Protein AF-0000000066426784 (afdb_homodimer)

Foldseek 3Di:
DDPPPPVVVVVLPDDDVNPALLLVCLPCPPCCLVQQWQDDDDFWTKGADPQAPDQLKIKIFGNDQDQDPVPDDPVNNVVSVVVLVVSQVLCCPQVNFPGWDKDWDGDPPPPPPDRHGTIMIIHGHHPPDPPVPPVVPRDHPDPPCNSVSSVSSSVSVVVVD/DDPPPPVVVVVQPPDDVNPALLLVQLVCPPCCLVQQWQDDDDFWTKGADPQAPDQLKIKIFGNDQDQDPVPDDPVNNVVSVVVLVVSQVLCCPQVNFPGWDKDWDGDPPPPPPDRHRTIMIIHGHHPPPPPVPPVVPRDHPPDPCNSVSSVSSSVSVVVVD

Solvent-accessible surface area (backbone atoms only — not comparable to full-atom values): 18202 Å² total; per-residue (Å²): 134,82,72,74,74,67,63,71,62,52,72,76,65,53,87,61,92,74,68,53,68,65,53,51,58,59,66,44,75,89,41,35,77,85,62,35,43,39,46,78,61,95,50,32,33,28,29,44,45,91,69,24,47,26,75,71,17,27,31,46,31,56,58,65,86,43,42,51,71,67,73,50,51,70,67,45,50,52,50,49,50,50,51,53,41,51,46,51,45,46,43,36,69,75,70,61,29,39,20,37,37,35,31,34,81,40,54,62,63,64,72,76,78,55,78,51,64,44,48,37,39,40,36,46,33,49,90,86,50,74,77,59,56,26,39,82,42,74,53,67,49,75,62,98,54,49,65,62,44,47,53,52,47,28,51,50,50,59,69,71,100,134,81,75,77,72,67,62,73,62,52,72,75,64,53,88,60,91,73,68,53,68,64,53,50,58,60,66,44,76,87,40,36,78,85,61,35,44,40,47,75,60,94,52,30,34,30,30,44,45,90,68,24,50,27,75,71,16,25,30,45,31,55,58,68,87,43,43,51,70,67,72,50,52,69,68,44,53,51,51,49,51,51,49,50,4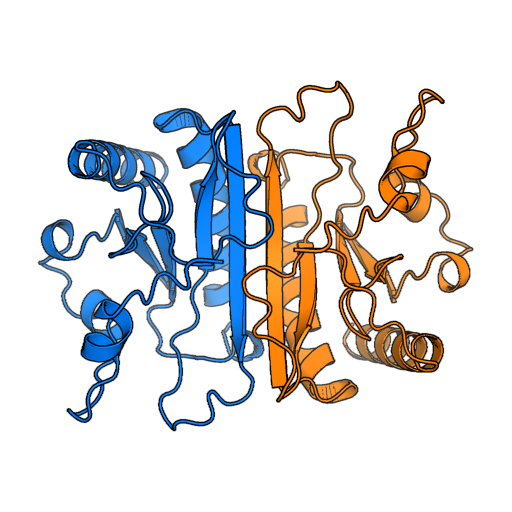0,51,44,51,45,46,42,35,70,73,70,61,30,39,22,35,38,36,32,35,83,38,54,61,63,64,71,77,76,56,77,52,62,44,48,36,41,40,36,47,34,49,90,86,52,72,78,52,54,35,37,79,41,73,57,65,51,76,61,98,54,48,64,60,44,47,52,52,47,29,52,49,49,58,67,72,101

Structure (mmCIF, N/CA/C/O backbone):
data_AF-0000000066426784-model_v1
#
loop_
_entity.id
_entity.type
_entity.pdbx_description
1 polymer 'Histidine triad (HIT) family protein'
#
loop_
_atom_site.group_PDB
_atom_site.id
_atom_site.type_symbol
_atom_site.label_atom_id
_atom_site.label_alt_id
_atom_site.label_comp_id
_atom_site.label_asym_id
_atom_site.label_entity_id
_atom_site.label_seq_id
_atom_site.pdbx_PDB_ins_code
_atom_site.Cartn_x
_atom_site.Cartn_y
_atom_site.Cartn_z
_atom_site.occupancy
_atom_site.B_iso_or_equiv
_atom_site.auth_seq_id
_atom_site.auth_comp_id
_atom_site.auth_asym_id
_atom_site.auth_atom_id
_atom_site.pdbx_PDB_model_num
ATOM 1 N N . MET A 1 1 ? 12.602 -8.555 27.359 1 19.19 1 MET A N 1
ATOM 2 C CA . MET A 1 1 ? 11.758 -8.227 26.219 1 19.19 1 MET A CA 1
ATOM 3 C C . MET A 1 1 ? 10.859 -7.035 26.516 1 19.19 1 MET A C 1
ATOM 5 O O . MET A 1 1 ? 9.898 -7.156 27.281 1 19.19 1 MET A O 1
ATOM 9 N N . GLN A 1 2 ? 11.266 -5.816 26.578 1 21.11 2 GLN A N 1
ATOM 10 C CA . GLN A 1 2 ? 10.617 -4.664 27.188 1 21.11 2 GLN A CA 1
ATOM 11 C C . GLN A 1 2 ? 9.445 -4.184 26.344 1 21.11 2 GLN A C 1
ATOM 13 O O . GLN A 1 2 ? 9.594 -3.939 25.141 1 21.11 2 GLN A O 1
ATOM 18 N N . TYR A 1 3 ? 8.297 -4.68 26.609 1 25.03 3 TYR A N 1
ATOM 19 C CA . TYR A 1 3 ? 6.996 -4.234 26.109 1 25.03 3 TYR A CA 1
ATOM 20 C C . TYR A 1 3 ? 6.863 -2.719 26.203 1 25.03 3 TYR A C 1
ATOM 22 O O . TYR A 1 3 ? 6.961 -2.154 27.297 1 25.03 3 TYR A O 1
ATOM 30 N N . LEU A 1 4 ? 7.609 -2.047 25.453 1 29.16 4 LEU A N 1
ATOM 31 C CA . LEU A 1 4 ? 7.352 -0.622 25.625 1 29.16 4 LEU A CA 1
ATOM 32 C C . LEU A 1 4 ? 5.871 -0.309 25.422 1 29.16 4 LEU A C 1
ATOM 34 O O . LEU A 1 4 ? 5.305 -0.649 24.375 1 29.16 4 LEU A O 1
ATOM 38 N N . TYR A 1 5 ? 5.152 -0.371 26.438 1 28.38 5 TYR A N 1
ATOM 39 C CA . TYR A 1 5 ? 3.801 0.114 26.688 1 28.38 5 TYR A CA 1
ATOM 40 C C . TYR A 1 5 ? 3.641 1.558 26.234 1 28.38 5 TYR A C 1
ATOM 42 O O . TYR A 1 5 ? 4.32 2.455 26.734 1 28.38 5 TYR A O 1
ATOM 50 N N . ALA A 1 6 ? 3.57 1.705 24.969 1 33.38 6 ALA A N 1
ATOM 51 C CA . ALA A 1 6 ? 3.234 3.074 24.578 1 33.38 6 ALA A CA 1
ATOM 52 C C . ALA A 1 6 ? 1.862 3.473 25.109 1 33.38 6 ALA A C 1
ATOM 54 O O . ALA A 1 6 ? 0.834 3.074 24.562 1 33.38 6 ALA A O 1
ATOM 55 N N . PRO A 1 7 ? 1.768 3.824 26.281 1 32.06 7 PRO A N 1
ATOM 56 C CA . PRO A 1 7 ? 0.546 4.258 26.969 1 32.06 7 PRO A CA 1
ATOM 57 C C . PRO A 1 7 ? -0.261 5.266 26.141 1 32.06 7 PRO A C 1
ATOM 59 O O . PRO A 1 7 ? -1.459 5.438 26.391 1 32.06 7 PRO A O 1
ATOM 62 N N . TRP A 1 8 ? 0.498 6.008 25.328 1 34.22 8 TRP A N 1
ATOM 63 C CA . TRP A 1 8 ? -0.238 7.125 24.734 1 34.22 8 TRP A CA 1
ATOM 64 C C . TRP A 1 8 ? -1.31 6.629 23.781 1 34.22 8 TRP A C 1
ATOM 66 O O . TRP A 1 8 ? -2.158 7.406 23.328 1 34.22 8 TRP A O 1
ATOM 76 N N . ARG A 1 9 ? -1.422 5.41 23.422 1 38.03 9 ARG A N 1
ATOM 77 C CA . ARG A 1 9 ? -2.48 4.836 22.609 1 38.03 9 ARG A CA 1
ATOM 78 C C . ARG A 1 9 ? -3.824 4.895 23.328 1 38.03 9 ARG A C 1
ATOM 80 O O . ARG A 1 9 ? -4.879 4.84 22.688 1 38.03 9 ARG A O 1
ATOM 87 N N . SER A 1 10 ? -3.699 4.832 24.688 1 37.59 10 SER A N 1
ATOM 88 C CA . SER A 1 10 ? -4.93 4.812 25.469 1 37.59 10 SER A CA 1
ATOM 89 C C . SER A 1 10 ? -5.695 6.125 25.328 1 37.59 10 SER A C 1
ATOM 91 O O . SER A 1 10 ? -6.922 6.148 25.438 1 37.59 10 SER A O 1
ATOM 93 N N . GLU A 1 11 ? -5.016 7.25 25.375 1 36.88 11 GLU A N 1
ATOM 94 C CA . GLU A 1 11 ? -5.766 8.5 25.344 1 36.88 11 GLU A CA 1
ATOM 95 C C . GLU A 1 11 ? -6.531 8.656 24.031 1 36.88 11 GLU A C 1
ATOM 97 O O . GLU A 1 11 ? -7.555 9.344 23.984 1 36.88 11 GLU A O 1
ATOM 102 N N . TYR A 1 12 ? -6.043 8.133 22.969 1 37.91 12 TYR A N 1
ATOM 103 C CA . TYR A 1 12 ? -6.777 8.219 21.703 1 37.91 12 TYR A CA 1
ATOM 104 C C . TYR A 1 12 ? -8.039 7.367 21.75 1 37.91 12 TYR A C 1
ATOM 106 O O . TYR A 1 12 ? -9.008 7.652 21.047 1 37.91 12 TYR A O 1
ATOM 114 N N . PHE A 1 13 ? -8.055 6.273 22.5 1 40.34 13 PHE A N 1
ATOM 115 C CA . PHE A 1 13 ? -9.227 5.414 22.5 1 40.34 13 PHE A CA 1
ATOM 116 C C . PHE A 1 13 ? -10.164 5.785 23.656 1 40.34 13 PHE A C 1
ATOM 118 O O . PHE A 1 13 ? -10.969 4.965 24.094 1 40.34 13 PHE A O 1
ATOM 125 N N . GLU A 1 14 ? -10.031 6.641 24.594 1 35.97 14 GLU A N 1
ATOM 126 C CA . GLU A 1 14 ? -11.047 6.871 25.609 1 35.97 14 GLU A CA 1
ATOM 127 C C . GLU A 1 14 ? -12.422 7.121 24.984 1 35.97 14 GLU A C 1
ATOM 129 O O . GLU A 1 14 ? -12.508 7.574 23.844 1 35.97 14 GLU A O 1
ATOM 134 N N . LYS A 1 15 ? -13.695 6.914 25.703 1 37.84 15 LYS A N 1
ATOM 135 C CA . LYS A 1 15 ? -15.141 6.871 25.547 1 37.84 15 LYS A CA 1
ATOM 136 C C . LYS A 1 15 ? -15.641 8.055 24.719 1 37.84 15 LYS A C 1
ATOM 138 O O . LYS A 1 15 ? -16.844 8.328 24.688 1 37.84 15 LYS A O 1
ATOM 143 N N . VAL A 1 16 ? -15.188 9.297 24.766 1 43 16 VAL A N 1
ATOM 144 C CA . VAL A 1 16 ? -15.969 10.414 24.25 1 43 16 VAL A CA 1
ATOM 145 C C . VAL A 1 16 ? -16.422 10.109 22.828 1 43 16 VAL A C 1
ATOM 147 O O . VAL A 1 16 ? -15.766 9.359 22.094 1 43 16 VAL A O 1
ATOM 150 N N . LYS A 1 17 ? -17.562 10.641 22.219 1 48.44 17 LYS A N 1
ATOM 151 C CA . LYS A 1 17 ? -18.078 10.703 20.844 1 48.44 17 LYS A CA 1
ATOM 152 C C . LYS A 1 17 ? -16.938 10.625 19.828 1 48.44 17 LYS A C 1
ATOM 154 O O . LYS A 1 17 ? -16.156 11.562 19.688 1 48.44 17 LYS A O 1
ATOM 159 N N . SER A 1 18 ? -16.109 9.555 19.688 1 57.91 18 SER A N 1
ATOM 160 C CA . SER A 1 18 ? -14.836 9.117 19.125 1 57.91 18 SER A CA 1
ATOM 161 C C . SER A 1 18 ? -14.602 9.727 17.75 1 57.91 18 SER A C 1
ATOM 163 O O . SER A 1 18 ? -15.188 9.289 16.766 1 57.91 18 SER A O 1
ATOM 165 N N . ILE A 1 19 ? -14.688 11.016 17.688 1 79.25 19 ILE A N 1
ATOM 166 C CA . ILE A 1 19 ? -14.469 11.797 16.469 1 79.25 19 ILE A CA 1
ATOM 167 C C . ILE A 1 19 ? -13.273 11.242 15.711 1 79.25 19 ILE A C 1
ATOM 169 O O . ILE A 1 19 ? -12.227 10.969 16.297 1 79.25 19 ILE A O 1
ATOM 173 N N . CYS A 1 20 ? -13.469 10.914 14.562 1 90.19 20 CYS A N 1
ATOM 174 C CA . CYS A 1 20 ? -12.398 10.461 13.672 1 90.19 20 CYS A CA 1
ATOM 175 C C . CYS A 1 20 ? -11.367 11.562 13.453 1 90.19 20 CYS A C 1
ATOM 177 O O . CYS A 1 20 ? -11.695 12.633 12.93 1 90.19 20 CYS A O 1
ATOM 179 N N . PRO A 1 21 ? -10.195 11.359 13.938 1 89.69 21 PRO A N 1
ATOM 180 C CA . PRO A 1 21 ? -9.18 12.406 13.789 1 89.69 21 PRO A CA 1
ATOM 181 C C . PRO A 1 21 ? -8.961 12.82 12.336 1 89.69 21 PRO A C 1
ATOM 183 O O . PRO A 1 21 ? -8.648 13.977 12.062 1 89.69 21 PRO A O 1
ATOM 186 N N . PHE A 1 22 ? -9.156 11.945 11.477 1 93.69 22 PHE A N 1
ATOM 187 C CA . PHE A 1 22 ? -8.93 12.266 10.07 1 93.69 22 PHE A CA 1
ATOM 188 C C . PHE A 1 22 ? -10.078 13.078 9.5 1 93.69 22 PHE A C 1
ATOM 190 O O . PHE A 1 22 ? -9.875 13.961 8.664 1 93.69 22 PHE A O 1
ATOM 197 N N . CYS A 1 23 ? -11.281 12.727 9.938 1 94.75 23 CYS A N 1
ATOM 198 C CA . CYS A 1 23 ? -12.406 13.578 9.555 1 94.75 23 CYS A CA 1
ATOM 199 C C . CYS A 1 23 ? -12.219 14.992 10.102 1 94.75 23 CYS A C 1
ATOM 201 O O . CYS A 1 23 ? -12.578 15.969 9.438 1 94.75 23 CYS A O 1
ATOM 203 N N . ASP A 1 24 ? -11.711 15.039 11.281 1 91.69 24 ASP A N 1
ATOM 204 C CA . ASP A 1 24 ? -11.43 16.344 11.867 1 91.69 24 ASP A CA 1
ATOM 205 C C . ASP A 1 24 ? -10.445 17.141 11.008 1 91.69 24 ASP A C 1
ATOM 207 O O . ASP A 1 24 ? -10.648 18.328 10.75 1 91.69 24 ASP A O 1
ATOM 211 N N . CYS A 1 25 ? -9.383 16.531 10.602 1 92.81 25 CYS A N 1
ATOM 212 C CA . CYS A 1 25 ? -8.398 17.156 9.727 1 92.81 25 CYS A CA 1
ATOM 213 C C . CYS A 1 25 ? -9.039 17.609 8.422 1 92.81 25 CYS A C 1
ATOM 215 O O . CYS A 1 25 ? -8.734 18.688 7.914 1 92.81 25 CYS A O 1
ATOM 217 N N . ALA A 1 26 ? -9.93 16.766 7.906 1 94.06 26 ALA A N 1
ATOM 218 C CA . ALA A 1 26 ? -10.602 17.047 6.641 1 94.06 26 ALA A CA 1
ATOM 219 C C . ALA A 1 26 ? -11.453 18.312 6.746 1 94.06 26 ALA A C 1
ATOM 221 O O . ALA A 1 26 ? -11.539 19.094 5.789 1 94.06 26 ALA A O 1
ATOM 222 N N . ASN A 1 27 ? -11.969 18.516 7.855 1 93.81 27 ASN A N 1
ATOM 223 C CA . ASN A 1 27 ? -12.953 19.594 8.031 1 93.81 27 ASN A CA 1
ATOM 224 C C . ASN A 1 27 ? -12.281 20.906 8.414 1 93.81 27 ASN A C 1
ATOM 226 O O . ASN A 1 27 ? -12.805 21.984 8.117 1 93.81 27 ASN A O 1
ATOM 230 N N . LYS A 1 28 ? -11.195 20.844 9.086 1 91.62 28 LYS A N 1
ATOM 231 C CA . LYS A 1 28 ? -10.516 22.047 9.562 1 91.62 28 LYS A CA 1
ATOM 232 C C . LYS A 1 28 ? -9.547 22.594 8.516 1 91.62 28 LYS A C 1
ATOM 234 O O . LYS A 1 28 ? -8.336 22.594 8.734 1 91.62 28 LYS A O 1
ATOM 239 N N . ILE A 1 29 ? -10.016 23.203 7.5 1 88.38 29 ILE A N 1
ATOM 240 C CA . ILE A 1 29 ? -9.273 23.578 6.301 1 88.38 29 ILE A CA 1
ATOM 241 C C . ILE A 1 29 ? -8.367 24.766 6.598 1 88.38 29 ILE A C 1
ATOM 243 O O . ILE A 1 29 ? -7.406 25.016 5.867 1 88.38 29 ILE A O 1
ATOM 247 N N . LYS A 1 30 ? -8.453 25.469 7.684 1 88.81 30 LYS A N 1
ATOM 248 C CA . LYS A 1 30 ? -7.66 26.656 7.98 1 88.81 30 LYS A CA 1
ATOM 249 C C . LYS A 1 30 ? -6.578 26.359 9.016 1 88.81 30 LYS A C 1
ATOM 251 O O . LYS A 1 30 ? -5.859 27.25 9.453 1 88.81 30 LYS A O 1
ATOM 256 N N . SER A 1 31 ? -6.363 25.109 9.305 1 92.62 31 SER A N 1
ATOM 257 C CA . SER A 1 31 ? -5.434 24.734 10.367 1 92.62 31 SER A CA 1
ATOM 258 C C . SER A 1 31 ? -4.445 23.672 9.898 1 92.62 31 SER A C 1
ATOM 260 O O . SER A 1 31 ? -4.09 22.766 10.664 1 92.62 31 SER A O 1
ATOM 262 N N . ASP A 1 32 ? -3.992 23.844 8.672 1 95.25 32 ASP A N 1
ATOM 263 C CA . ASP A 1 32 ? -3.156 22.812 8.055 1 95.25 32 ASP A CA 1
ATOM 264 C C . ASP A 1 32 ? -1.838 22.656 8.812 1 95.25 32 ASP A C 1
ATOM 266 O O . ASP A 1 32 ? -1.423 21.531 9.117 1 95.25 32 ASP A O 1
ATOM 270 N N . GLU A 1 33 ? -1.212 23.75 9.102 1 94.62 33 GLU A N 1
ATOM 271 C CA . GLU A 1 33 ? 0.081 23.672 9.781 1 94.62 33 GLU A CA 1
ATOM 272 C C . GLU A 1 33 ? -0.052 23.047 11.164 1 94.62 33 GLU A C 1
ATOM 274 O O . GLU A 1 33 ? 0.74 22.172 11.539 1 94.62 33 GLU A O 1
ATOM 279 N N . GLU A 1 34 ? -1.071 23.391 11.883 1 94.06 34 GLU A N 1
ATOM 280 C CA . GLU A 1 34 ? -1.307 22.875 13.227 1 94.06 34 GLU A CA 1
ATOM 281 C C . GLU A 1 34 ? -1.636 21.391 13.188 1 94.06 34 GLU A C 1
ATOM 283 O O . GLU A 1 34 ? -1.229 20.625 14.078 1 94.06 34 GLU A O 1
ATOM 288 N N . LEU A 1 35 ? -2.277 21.016 12.148 1 95.06 35 LEU A N 1
ATOM 289 C CA . LEU A 1 35 ? -2.75 19.641 12.047 1 95.06 35 LEU A CA 1
ATOM 290 C C . LEU A 1 35 ? -1.729 18.766 11.32 1 95.06 35 LEU A C 1
ATOM 292 O O . LEU A 1 35 ? -1.886 17.547 11.258 1 95.06 35 LEU A O 1
ATOM 296 N N . GLY A 1 36 ? -0.709 19.359 10.719 1 96.25 36 GLY A N 1
ATOM 297 C CA . GLY A 1 36 ? 0.318 18.609 10.008 1 96.25 36 GLY A CA 1
ATOM 298 C C . GLY A 1 36 ? -0.097 18.203 8.609 1 96.25 36 GLY A C 1
ATOM 299 O O . GLY A 1 36 ? 0.419 17.234 8.055 1 96.25 36 GLY A O 1
ATOM 300 N N . VAL A 1 37 ? -1.084 18.938 8.07 1 97.88 37 VAL A N 1
ATOM 301 C CA . VAL A 1 37 ? -1.536 18.641 6.719 1 97.88 37 VAL A CA 1
ATOM 302 C C . VAL A 1 37 ? -0.498 19.141 5.711 1 97.88 37 VAL A C 1
ATOM 304 O O . VAL A 1 37 ? -0.077 20.297 5.754 1 97.88 37 VAL A O 1
ATOM 307 N N . ILE A 1 38 ? -0.134 18.266 4.785 1 98.06 38 ILE A N 1
ATOM 308 C CA . ILE A 1 38 ? 0.976 18.625 3.906 1 98.06 38 ILE A CA 1
ATOM 309 C C . ILE A 1 38 ? 0.452 18.906 2.502 1 98.06 38 ILE A C 1
ATOM 311 O O . ILE A 1 38 ? 1.099 19.609 1.725 1 98.06 38 ILE A O 1
ATOM 315 N N . PHE A 1 39 ? -0.653 18.359 2.133 1 98.31 39 PHE A N 1
ATOM 316 C CA . PHE A 1 39 ? -1.301 18.719 0.878 1 98.31 39 PHE A CA 1
ATOM 317 C C . PHE A 1 39 ? -2.793 18.406 0.929 1 98.31 39 PHE A C 1
ATOM 319 O O . PHE A 1 39 ? -3.234 17.594 1.74 1 98.31 39 PHE A O 1
ATOM 326 N N . ARG A 1 40 ? -3.533 19.031 0.134 1 98 40 ARG A N 1
ATOM 327 C CA . ARG A 1 40 ? -4.941 18.766 -0.125 1 98 40 ARG A CA 1
ATOM 328 C C . ARG A 1 40 ? -5.207 18.625 -1.621 1 98 40 ARG A C 1
ATOM 330 O O . ARG A 1 40 ? -4.91 19.531 -2.396 1 98 40 ARG A O 1
ATOM 337 N N . ALA A 1 41 ? -5.695 17.5 -1.977 1 98 41 ALA A N 1
ATOM 338 C CA . ALA A 1 41 ? -6.086 17.234 -3.357 1 98 41 ALA A CA 1
ATOM 339 C C . ALA A 1 41 ? -7.605 17.25 -3.506 1 98 41 ALA A C 1
ATOM 341 O O . ALA A 1 41 ? -8.32 17.781 -2.654 1 98 41 ALA A O 1
ATOM 342 N N . LYS A 1 42 ? -8.086 16.734 -4.617 1 98.19 42 LYS A N 1
ATOM 343 C CA . LYS A 1 42 ? -9.516 16.781 -4.891 1 98.19 42 LYS A CA 1
ATOM 344 C C . LYS A 1 42 ? -10.266 15.781 -4.008 1 98.19 42 LYS A C 1
ATOM 346 O O . LYS A 1 42 ? -11.328 16.109 -3.459 1 98.19 42 LYS A O 1
ATOM 351 N N . HIS A 1 43 ? -9.719 14.547 -3.824 1 98.56 43 HIS A N 1
ATOM 352 C CA . HIS A 1 43 ? -10.469 13.5 -3.148 1 98.56 43 HIS A CA 1
ATOM 353 C C . HIS A 1 43 ? -9.734 13 -1.909 1 98.56 43 HIS A C 1
ATOM 355 O O . HIS A 1 43 ? -10.273 12.195 -1.144 1 98.56 43 HIS A O 1
ATOM 361 N N . CYS A 1 44 ? -8.5 13.445 -1.707 1 98.56 44 CYS A N 1
ATOM 362 C CA . CYS A 1 44 ? -7.723 12.984 -0.564 1 98.56 44 CYS A CA 1
ATOM 363 C C . CYS A 1 44 ? -6.742 14.062 -0.107 1 98.56 44 CYS A C 1
ATOM 365 O O . CYS A 1 44 ? -6.645 15.125 -0.726 1 98.56 44 CYS A O 1
ATOM 367 N N . PHE A 1 45 ? -6.145 13.812 1.038 1 98.56 45 PHE A N 1
ATOM 368 C CA . PHE A 1 45 ? -5.148 14.734 1.57 1 98.56 45 PHE A CA 1
ATOM 369 C C . PHE A 1 45 ? -4.043 13.977 2.295 1 98.56 45 PHE A C 1
ATOM 371 O O . PHE A 1 45 ? -4.16 12.773 2.531 1 98.56 45 PHE A O 1
ATOM 378 N N . GLY A 1 46 ? -2.947 14.664 2.455 1 98.56 46 GLY A N 1
ATOM 379 C CA . GLY A 1 46 ? -1.819 14.102 3.184 1 98.56 46 GLY A CA 1
ATOM 380 C C . GLY A 1 46 ? -1.575 14.781 4.52 1 98.56 46 GLY A C 1
ATOM 381 O O . GLY A 1 46 ? -1.679 16 4.629 1 98.56 46 GLY A O 1
ATOM 382 N N . VAL A 1 47 ? -1.291 14 5.531 1 97.88 47 VAL A N 1
ATOM 383 C CA . VAL A 1 47 ? -1.054 14.539 6.867 1 97.88 47 VAL A CA 1
ATOM 384 C C . VAL A 1 47 ? 0.11 13.805 7.523 1 97.88 47 VAL A C 1
ATOM 386 O O . VAL A 1 47 ? 0.22 12.578 7.414 1 97.88 47 VAL A O 1
ATOM 389 N N . MET A 1 48 ? 0.952 14.586 8.117 1 96.44 48 MET A N 1
ATOM 390 C CA . MET A 1 48 ? 2.012 13.945 8.898 1 96.44 48 MET A CA 1
ATOM 391 C C . MET A 1 48 ? 1.428 13.109 10.031 1 96.44 48 MET A C 1
ATOM 393 O O . MET A 1 48 ? 0.456 13.516 10.672 1 96.44 48 MET A O 1
ATOM 397 N N . ASN A 1 49 ? 2.02 12.016 10.242 1 93.25 49 ASN A N 1
ATOM 398 C CA . ASN A 1 49 ? 1.606 11.234 11.398 1 93.25 49 ASN A CA 1
ATOM 399 C C . ASN A 1 49 ? 1.942 11.945 12.711 1 93.25 49 ASN A C 1
ATOM 401 O O . ASN A 1 49 ? 3.029 12.508 12.852 1 93.25 49 ASN A O 1
ATOM 405 N N . ARG A 1 50 ? 1.039 11.938 13.539 1 88.56 50 ARG A N 1
ATOM 406 C CA . ARG A 1 50 ? 1.24 12.602 14.82 1 88.56 50 ARG A CA 1
ATOM 407 C C . ARG A 1 50 ? 2.326 11.906 15.633 1 88.56 50 ARG A C 1
ATOM 409 O O . ARG A 1 50 ? 3.031 12.547 16.422 1 88.56 50 ARG A O 1
ATOM 416 N N . TYR A 1 51 ? 2.453 10.664 15.531 1 87.44 51 TYR A N 1
ATOM 417 C CA . TYR A 1 51 ? 3.461 9.836 16.188 1 87.44 51 TYR A CA 1
ATOM 418 C C . TYR A 1 51 ? 4.289 9.078 15.164 1 87.44 51 TYR A C 1
ATOM 420 O O . TYR A 1 51 ? 4.219 7.848 15.086 1 87.44 51 TYR A O 1
ATOM 428 N N . PRO A 1 52 ? 5.102 9.836 14.562 1 89.38 52 PRO A N 1
ATOM 429 C CA . PRO A 1 52 ? 5.789 9.266 13.398 1 89.38 52 PRO A CA 1
ATOM 430 C C . PRO A 1 52 ? 6.812 8.203 13.789 1 89.38 52 PRO A C 1
ATOM 432 O O . PRO A 1 52 ? 7.469 8.32 14.828 1 89.38 52 PRO A O 1
ATOM 435 N N . TYR A 1 53 ? 6.859 7.16 12.977 1 84.19 53 TYR A N 1
ATOM 436 C CA . TYR A 1 53 ? 7.922 6.168 13.117 1 84.19 53 TYR A CA 1
ATOM 437 C C . TYR A 1 53 ? 9.273 6.762 12.734 1 84.19 53 TYR A C 1
ATOM 439 O O . TYR A 1 53 ? 10.289 6.441 13.352 1 84.19 53 TYR A O 1
ATOM 447 N N . SER A 1 54 ? 9.344 7.562 11.742 1 86.62 54 SER A N 1
ATOM 448 C CA . SER A 1 54 ? 10.508 8.297 11.258 1 86.62 54 SER A CA 1
ATOM 449 C C . SER A 1 54 ? 10.125 9.703 10.805 1 86.62 54 SER A C 1
ATOM 451 O O . SER A 1 54 ? 8.953 9.992 10.586 1 86.62 54 SER A O 1
ATOM 453 N N . ALA A 1 55 ? 11.25 10.5 10.711 1 89 55 ALA A N 1
ATOM 454 C CA . ALA A 1 55 ? 11 11.867 10.242 1 89 55 ALA A CA 1
ATOM 455 C C . ALA A 1 55 ? 10.484 11.867 8.805 1 89 55 ALA A C 1
ATOM 457 O O . ALA A 1 55 ? 11.094 11.273 7.918 1 89 55 ALA A O 1
ATOM 458 N N . GLY A 1 56 ? 9.312 12.375 8.609 1 94.5 56 GLY A N 1
ATOM 459 C CA . GLY A 1 56 ? 8.727 12.43 7.281 1 94.5 56 GLY A CA 1
ATOM 460 C C . GLY A 1 56 ? 7.586 11.438 7.098 1 94.5 56 GLY A C 1
ATOM 461 O O . GLY A 1 56 ? 6.941 11.422 6.043 1 94.5 56 GLY A O 1
ATOM 462 N N . HIS A 1 57 ? 7.414 10.516 8.188 1 94.75 57 HIS A N 1
ATOM 463 C CA . HIS A 1 57 ? 6.281 9.594 8.164 1 94.75 57 HIS A CA 1
ATOM 464 C C . HIS A 1 57 ? 4.965 10.352 8.023 1 94.75 57 HIS A C 1
ATOM 466 O O . HIS A 1 57 ? 4.609 11.156 8.891 1 94.75 57 HIS A O 1
ATOM 472 N N . PHE A 1 58 ? 4.238 10.102 6.906 1 96.88 58 PHE A N 1
ATOM 473 C CA . PHE A 1 58 ? 2.947 10.75 6.73 1 96.88 58 PHE A CA 1
ATOM 474 C C . PHE A 1 58 ? 1.924 9.781 6.156 1 96.88 58 PHE A C 1
ATOM 476 O O . PHE A 1 58 ? 2.252 8.633 5.855 1 96.88 58 PHE A O 1
ATOM 483 N N . MET A 1 59 ? 0.688 10.258 6.113 1 97.56 59 MET A N 1
ATOM 484 C CA . MET A 1 59 ? -0.42 9.414 5.672 1 97.56 59 MET A CA 1
ATOM 485 C C . MET A 1 59 ? -1.186 10.07 4.531 1 97.56 59 MET A C 1
ATOM 487 O O . MET A 1 59 ? -1.216 11.297 4.426 1 97.56 59 MET A O 1
ATOM 491 N N . VAL A 1 60 ? -1.65 9.289 3.59 1 98.56 60 VAL A N 1
ATOM 492 C CA . VAL A 1 60 ? -2.59 9.711 2.557 1 98.56 60 VAL A CA 1
ATOM 493 C C . VAL A 1 60 ? -3.988 9.195 2.887 1 98.56 60 VAL A C 1
ATOM 495 O O . VAL A 1 60 ? -4.18 7.992 3.084 1 98.56 60 VAL A O 1
ATOM 498 N N . ILE A 1 61 ? -4.961 10.086 2.91 1 98 61 ILE A N 1
ATOM 499 C CA . ILE A 1 61 ? -6.27 9.797 3.488 1 98 61 ILE A CA 1
ATOM 500 C C . ILE A 1 61 ? -7.363 10.367 2.588 1 98 61 ILE A C 1
ATOM 502 O O . ILE A 1 61 ? -7.293 11.523 2.17 1 98 61 ILE A O 1
ATOM 506 N N . PRO A 1 62 ? -8.406 9.516 2.244 1 98.62 62 PRO A N 1
ATOM 507 C CA . PRO A 1 62 ? -9.547 10.117 1.548 1 98.62 62 PRO A CA 1
ATOM 508 C C . PRO A 1 62 ? -10.367 11.039 2.447 1 98.62 62 PRO A C 1
ATOM 510 O O . PRO A 1 62 ? -10.375 10.867 3.668 1 98.62 62 PRO A O 1
ATOM 513 N N . TYR A 1 63 ? -11.039 12 1.827 1 98.12 63 TYR A N 1
ATOM 514 C CA . TYR A 1 63 ? -11.883 12.898 2.611 1 98.12 63 TYR A CA 1
ATOM 515 C C . TYR A 1 63 ? -13.07 12.148 3.203 1 98.12 63 TYR A C 1
ATOM 517 O O . TYR A 1 63 ? -13.5 12.445 4.32 1 98.12 63 TYR A O 1
ATOM 525 N N . ILE A 1 64 ? -13.609 11.234 2.461 1 97 64 ILE A N 1
ATOM 526 C CA . ILE A 1 64 ? -14.773 10.477 2.922 1 97 64 ILE A CA 1
ATOM 527 C C . ILE A 1 64 ? -14.352 9.508 4.02 1 97 64 ILE A C 1
ATOM 529 O O . ILE A 1 64 ? -13.328 8.828 3.9 1 97 64 ILE A O 1
ATOM 533 N N . HIS A 1 65 ? -15.078 9.492 5.117 1 95.19 65 HIS A N 1
ATOM 534 C CA . HIS A 1 65 ? -14.859 8.516 6.176 1 95.19 65 HIS A CA 1
ATOM 535 C C . HIS A 1 65 ? -15.312 7.121 5.742 1 95.19 65 HIS A C 1
ATOM 537 O O . HIS A 1 65 ? -16.5 6.809 5.797 1 95.19 65 HIS A O 1
ATOM 543 N N . GLU A 1 66 ? -14.406 6.355 5.25 1 94.38 66 GLU A N 1
ATOM 544 C CA . GLU A 1 66 ? -14.641 4.996 4.766 1 94.38 66 GLU A CA 1
ATOM 545 C C . GLU A 1 66 ? -13.547 4.043 5.254 1 94.38 66 GLU A C 1
ATOM 547 O O . GLU A 1 66 ? -12.359 4.367 5.199 1 94.38 66 GLU A O 1
ATOM 552 N N . GLU A 1 67 ? -13.953 2.973 5.758 1 93.12 67 GLU A N 1
ATOM 553 C CA . GLU A 1 67 ? -13.016 1.985 6.289 1 93.12 67 GLU A CA 1
ATOM 554 C C . GLU A 1 67 ? -12.57 1.013 5.203 1 93.12 67 GLU A C 1
ATOM 556 O O . GLU A 1 67 ? -11.414 0.583 5.191 1 93.12 67 GLU A O 1
ATOM 561 N N . HIS A 1 68 ? -13.5 0.688 4.293 1 94.88 68 HIS A N 1
ATOM 562 C CA . HIS A 1 68 ? -13.297 -0.345 3.285 1 94.88 68 HIS A CA 1
ATOM 563 C C . HIS A 1 68 ? -12.875 0.262 1.952 1 94.88 68 HIS A C 1
ATOM 565 O O . HIS A 1 68 ? -13.695 0.87 1.256 1 94.88 68 HIS A O 1
ATOM 571 N N . ILE A 1 69 ? -11.641 -0.071 1.598 1 96.88 69 ILE A N 1
ATOM 572 C CA . ILE A 1 69 ? -11.141 0.562 0.384 1 96.88 69 ILE A CA 1
ATOM 573 C C . ILE A 1 69 ? -11.883 0.016 -0.831 1 96.88 69 ILE A C 1
ATOM 575 O O . ILE A 1 69 ? -11.945 0.67 -1.874 1 96.88 69 ILE A O 1
ATOM 579 N N . GLU A 1 70 ? -12.43 -1.206 -0.714 1 95.75 70 GLU A N 1
ATOM 580 C CA . GLU A 1 70 ? -13.195 -1.798 -1.805 1 95.75 70 GLU A CA 1
ATOM 581 C C . GLU A 1 70 ? -14.477 -1.012 -2.066 1 95.75 70 GLU A C 1
ATOM 583 O O . GLU A 1 70 ? -15.117 -1.18 -3.109 1 95.75 70 GLU A O 1
ATOM 588 N N . ASN A 1 71 ? -14.891 -0.119 -1.196 1 96 71 ASN A N 1
ATOM 589 C CA . ASN A 1 71 ? -16.094 0.704 -1.354 1 96 71 ASN A CA 1
ATOM 590 C C . ASN A 1 71 ? -15.758 2.061 -1.967 1 96 71 ASN A C 1
ATOM 592 O O . ASN A 1 71 ? -16.656 2.814 -2.344 1 96 71 ASN A O 1
ATOM 596 N N . LEU A 1 72 ? -14.523 2.404 -2.041 1 97.69 72 LEU A N 1
ATOM 597 C CA . LEU A 1 72 ? -14.133 3.693 -2.602 1 97.69 72 LEU A CA 1
ATOM 598 C C . LEU A 1 72 ? -14.391 3.734 -4.105 1 97.69 72 LEU A C 1
ATOM 600 O O . LEU A 1 72 ? -14.234 2.723 -4.793 1 97.69 72 LEU A O 1
ATOM 604 N N . SER A 1 73 ? -14.773 4.934 -4.578 1 98.19 73 SER A N 1
ATOM 605 C CA . SER A 1 73 ? -14.883 5.094 -6.023 1 98.19 73 SER A CA 1
ATOM 606 C C . SER A 1 73 ? -13.516 4.969 -6.699 1 98.19 73 SER A C 1
ATOM 608 O O . SER A 1 73 ? -12.484 5.156 -6.055 1 98.19 73 SER A O 1
ATOM 610 N N . ASP A 1 74 ? -13.57 4.715 -7.992 1 97.75 74 ASP A N 1
ATOM 611 C CA . ASP A 1 74 ? -12.336 4.629 -8.766 1 97.75 74 ASP A CA 1
ATOM 612 C C . ASP A 1 74 ? -11.555 5.938 -8.695 1 97.75 74 ASP A C 1
ATOM 614 O O . ASP A 1 74 ? -10.32 5.926 -8.578 1 97.75 74 ASP A O 1
ATOM 618 N N . GLU A 1 75 ? -12.258 6.965 -8.719 1 98.06 75 GLU A N 1
ATOM 619 C CA . GLU A 1 75 ? -11.617 8.281 -8.711 1 98.06 75 GLU A CA 1
ATOM 620 C C . GLU A 1 75 ? -10.836 8.508 -7.418 1 98.06 75 GLU A C 1
ATOM 622 O O . GLU A 1 75 ? -9.68 8.938 -7.449 1 98.06 75 GLU A O 1
ATOM 627 N N . ILE A 1 76 ? -11.453 8.195 -6.293 1 98.62 76 ILE A N 1
ATOM 628 C CA . ILE A 1 76 ? -10.82 8.391 -4.992 1 98.62 76 ILE A CA 1
ATOM 629 C C . ILE A 1 76 ? -9.609 7.469 -4.863 1 98.62 76 ILE A C 1
ATOM 631 O O . ILE A 1 76 ? -8.516 7.918 -4.508 1 98.62 76 ILE A O 1
ATOM 635 N N . TRP A 1 77 ? -9.797 6.215 -5.195 1 98.56 77 TRP A N 1
ATOM 636 C CA . TRP A 1 77 ? -8.742 5.219 -5.051 1 98.56 77 TRP A CA 1
ATOM 637 C C . TRP A 1 77 ? -7.551 5.555 -5.945 1 98.56 77 TRP A C 1
ATOM 639 O O . TRP A 1 77 ? -6.398 5.477 -5.512 1 98.56 77 TRP A O 1
ATOM 649 N N . GLN A 1 78 ? -7.812 5.965 -7.164 1 97.88 78 GLN A N 1
ATOM 650 C CA . GLN A 1 78 ? -6.746 6.27 -8.109 1 97.88 78 GLN A CA 1
ATOM 651 C C . GLN A 1 78 ? -5.984 7.523 -7.688 1 97.88 78 GLN A C 1
ATOM 653 O O . GLN A 1 78 ? -4.766 7.602 -7.852 1 97.88 78 GLN A O 1
ATOM 658 N N . GLU A 1 79 ? -6.703 8.484 -7.176 1 98.44 79 GLU A N 1
ATOM 659 C CA . GLU A 1 79 ? -6.02 9.688 -6.703 1 98.44 79 GLU A CA 1
ATOM 660 C C . GLU A 1 79 ? -5.121 9.375 -5.508 1 98.44 79 GLU A C 1
ATOM 662 O O . GLU A 1 79 ? -3.99 9.852 -5.438 1 98.44 79 GLU A O 1
ATOM 667 N N . MET A 1 80 ? -5.668 8.57 -4.582 1 98.69 80 MET A N 1
ATOM 668 C CA . MET A 1 80 ? -4.84 8.164 -3.449 1 98.69 80 MET A CA 1
ATOM 669 C C . MET A 1 80 ? -3.568 7.473 -3.926 1 98.69 80 MET A C 1
ATOM 671 O O . MET A 1 80 ? -2.471 7.789 -3.461 1 98.69 80 MET A O 1
ATOM 675 N N . SER A 1 81 ? -3.75 6.551 -4.844 1 98.56 81 SER A N 1
ATOM 676 C CA . SER A 1 81 ? -2.617 5.805 -5.379 1 98.56 81 SER A CA 1
ATOM 677 C C . SER A 1 81 ? -1.609 6.734 -6.047 1 98.56 81 SER A C 1
ATOM 679 O O . SER A 1 81 ? -0.398 6.543 -5.914 1 98.56 81 SER A O 1
ATOM 681 N N . TYR A 1 82 ? -2.086 7.66 -6.766 1 98.38 82 TYR A N 1
ATOM 682 C CA . TYR A 1 82 ? -1.228 8.648 -7.41 1 98.38 82 TYR A CA 1
ATOM 683 C C . TYR A 1 82 ? -0.355 9.359 -6.383 1 98.38 82 TYR A C 1
ATOM 685 O O . TYR A 1 82 ? 0.86 9.477 -6.562 1 98.38 82 TYR A O 1
ATOM 693 N N . PHE A 1 83 ? -0.924 9.82 -5.332 1 98.69 83 PHE A N 1
ATOM 694 C CA . PHE A 1 83 ? -0.198 10.609 -4.344 1 98.69 83 PHE A CA 1
ATOM 695 C C . PHE A 1 83 ? 0.727 9.727 -3.516 1 98.69 83 PHE A C 1
ATOM 697 O O . PHE A 1 83 ? 1.737 10.195 -2.99 1 98.69 83 PHE A O 1
ATOM 704 N N . VAL A 1 84 ? 0.356 8.438 -3.373 1 98.62 84 VAL A N 1
ATOM 705 C CA . VAL A 1 84 ? 1.273 7.508 -2.725 1 98.62 84 VAL A CA 1
ATOM 706 C C . VAL A 1 84 ? 2.57 7.414 -3.525 1 98.62 84 VAL A C 1
ATOM 708 O O . VAL A 1 84 ? 3.662 7.551 -2.969 1 98.62 84 VAL A O 1
ATOM 711 N N . ARG A 1 85 ? 2.443 7.246 -4.816 1 98.38 85 ARG A N 1
ATOM 712 C CA . ARG A 1 85 ? 3.625 7.16 -5.668 1 98.38 85 ARG A CA 1
ATOM 713 C C . ARG A 1 85 ? 4.402 8.477 -5.656 1 98.38 85 ARG A C 1
ATOM 715 O O . ARG A 1 85 ? 5.629 8.477 -5.555 1 98.38 85 ARG A O 1
ATOM 722 N N . LEU A 1 86 ? 3.703 9.578 -5.793 1 98.38 86 LEU A N 1
ATOM 723 C CA . LEU A 1 86 ? 4.332 10.898 -5.727 1 98.38 86 LEU A CA 1
ATOM 724 C C . LEU A 1 86 ? 5.039 11.094 -4.391 1 98.38 86 LEU A C 1
ATOM 726 O O . LEU A 1 86 ? 6.145 11.641 -4.34 1 98.38 86 LEU A O 1
ATOM 730 N N . GLY A 1 87 ? 4.352 10.648 -3.324 1 98.5 87 GLY A N 1
ATOM 731 C CA . GLY A 1 87 ? 4.941 10.758 -1.998 1 98.5 87 GLY A CA 1
ATOM 732 C C . GLY A 1 87 ? 6.254 10.016 -1.864 1 98.5 87 GLY A C 1
ATOM 733 O O . GLY A 1 87 ? 7.199 10.516 -1.25 1 98.5 87 GLY A O 1
ATOM 734 N N . VAL A 1 88 ? 6.281 8.875 -2.414 1 97.62 88 VAL A N 1
ATOM 735 C CA . VAL A 1 88 ? 7.512 8.086 -2.396 1 97.62 88 VAL A CA 1
ATOM 736 C C . VAL A 1 88 ? 8.625 8.852 -3.102 1 97.62 88 VAL A C 1
ATOM 738 O O . VAL A 1 88 ? 9.742 8.961 -2.584 1 97.62 88 VAL A O 1
ATOM 741 N N . LYS A 1 89 ? 8.344 9.375 -4.258 1 97.69 89 LYS A N 1
ATOM 742 C CA . LYS A 1 89 ? 9.312 10.172 -5 1 97.69 89 LYS A CA 1
ATOM 743 C C . LYS A 1 89 ? 9.812 11.344 -4.168 1 97.69 89 LYS A C 1
ATOM 745 O O . LYS A 1 89 ? 11.023 11.578 -4.074 1 97.69 89 LYS A O 1
ATOM 750 N N . ILE A 1 90 ? 8.922 12.047 -3.576 1 98.06 90 ILE A N 1
ATOM 751 C CA . ILE A 1 90 ? 9.234 13.25 -2.814 1 98.06 90 ILE A CA 1
ATOM 752 C C . ILE A 1 90 ? 10.102 12.883 -1.611 1 98.06 90 ILE A C 1
ATOM 754 O O . ILE A 1 90 ? 11.086 13.57 -1.319 1 98.06 90 ILE A O 1
ATOM 758 N N . LEU A 1 91 ? 9.75 11.82 -0.901 1 97.19 91 LEU A N 1
ATOM 759 C CA . LEU A 1 91 ? 10.516 11.406 0.27 1 97.19 91 LEU A CA 1
ATOM 760 C C . LEU A 1 91 ? 11.953 11.07 -0.111 1 97.19 91 LEU A C 1
ATOM 762 O O . LEU A 1 91 ? 12.891 11.422 0.609 1 97.19 91 LEU A O 1
ATOM 766 N N . LYS A 1 92 ? 12.109 10.484 -1.199 1 95.25 92 LYS A N 1
ATOM 767 C CA . LYS A 1 92 ? 13.445 10.109 -1.646 1 95.25 92 LYS A CA 1
ATOM 768 C C . LYS A 1 92 ? 14.234 11.328 -2.129 1 95.25 92 LYS A C 1
ATOM 770 O O . LYS A 1 92 ? 15.422 11.469 -1.83 1 95.25 92 LYS A O 1
ATOM 775 N N . GLU A 1 93 ? 13.586 12.188 -2.805 1 95.69 93 GLU A N 1
ATOM 776 C CA . GLU A 1 93 ? 14.273 13.305 -3.445 1 95.69 93 GLU A CA 1
ATOM 777 C C . GLU A 1 93 ? 14.5 14.453 -2.465 1 95.69 93 GLU A C 1
ATOM 779 O O . GLU A 1 93 ? 15.547 15.094 -2.48 1 95.69 93 GLU A O 1
ATOM 784 N N . GLN A 1 94 ? 13.508 14.727 -1.627 1 95.25 94 GLN A N 1
ATOM 785 C CA . GLN A 1 94 ? 13.539 15.953 -0.845 1 95.25 94 GLN A CA 1
ATOM 786 C C . GLN A 1 94 ? 14.148 15.719 0.534 1 95.25 94 GLN A C 1
ATOM 788 O O . GLN A 1 94 ? 14.773 16.609 1.106 1 95.25 94 GLN A O 1
ATOM 793 N N . ILE A 1 95 ? 13.938 14.531 1.109 1 92.5 95 ILE A N 1
ATOM 794 C CA . ILE A 1 95 ? 14.508 14.32 2.434 1 92.5 95 ILE A CA 1
ATOM 795 C C . ILE A 1 95 ? 15.5 13.156 2.385 1 92.5 95 ILE A C 1
ATOM 797 O O . ILE A 1 95 ? 15.93 12.656 3.426 1 92.5 95 ILE A O 1
ATOM 801 N N . HIS A 1 96 ? 15.781 12.688 1.208 1 92.88 96 HIS A N 1
ATOM 802 C CA . HIS A 1 96 ? 16.875 11.766 0.898 1 92.88 96 HIS A CA 1
ATOM 803 C C . HIS A 1 96 ? 16.719 10.445 1.637 1 92.88 96 HIS A C 1
ATOM 805 O O . HIS A 1 96 ? 17.672 9.938 2.229 1 92.88 96 HIS A O 1
ATOM 811 N N . ALA A 1 97 ? 15.461 10 1.676 1 92.56 97 ALA A N 1
ATOM 812 C CA . ALA A 1 97 ? 15.219 8.664 2.201 1 92.56 97 ALA A CA 1
ATOM 813 C C . ALA A 1 97 ? 15.875 7.602 1.319 1 92.56 97 ALA A C 1
ATOM 815 O O . ALA A 1 97 ? 15.859 7.711 0.091 1 92.56 97 ALA A O 1
ATOM 816 N N . ASN A 1 98 ? 16.438 6.488 1.947 1 90.69 98 ASN A N 1
ATOM 817 C CA . ASN A 1 98 ? 17 5.359 1.215 1 90.69 98 ASN A CA 1
ATOM 818 C C . ASN A 1 98 ? 15.922 4.391 0.751 1 90.69 98 ASN A C 1
ATOM 820 O O . ASN A 1 98 ? 16.141 3.586 -0.152 1 90.69 98 ASN A O 1
ATOM 824 N N . GLY A 1 99 ? 14.828 4.406 1.403 1 91 99 GLY A N 1
ATOM 825 C CA . GLY A 1 99 ? 13.672 3.582 1.101 1 91 99 GLY A CA 1
ATOM 826 C C . GLY A 1 99 ? 12.383 4.105 1.716 1 91 99 GLY A C 1
ATOM 827 O O . GLY A 1 99 ? 12.406 5.059 2.5 1 91 99 GLY A O 1
ATOM 828 N N . VAL A 1 100 ? 11.336 3.598 1.274 1 93.31 100 VAL A N 1
ATOM 829 C CA . VAL A 1 100 ? 10.031 3.965 1.821 1 93.31 100 VAL A CA 1
ATOM 830 C C . VAL A 1 100 ? 9.164 2.719 1.971 1 93.31 100 VAL A C 1
ATOM 832 O O . VAL A 1 100 ? 9.047 1.921 1.037 1 93.31 100 VAL A O 1
ATOM 835 N N . ASN A 1 101 ? 8.625 2.51 3.16 1 91.44 101 ASN A N 1
ATOM 836 C CA . ASN A 1 101 ? 7.551 1.54 3.338 1 91.44 101 ASN A CA 1
ATOM 837 C C . ASN A 1 101 ? 6.18 2.184 3.154 1 91.44 101 ASN A C 1
ATOM 839 O O . ASN A 1 101 ? 5.891 3.219 3.758 1 91.44 101 ASN A O 1
ATOM 843 N N . ILE A 1 102 ? 5.426 1.571 2.256 1 95.94 102 ILE A N 1
ATOM 844 C CA . ILE A 1 102 ? 4.055 2.051 2.105 1 95.94 102 ILE A CA 1
ATOM 845 C C . ILE A 1 102 ? 3.078 0.93 2.453 1 95.94 102 ILE A C 1
ATOM 847 O O . ILE A 1 102 ? 3.361 -0.246 2.213 1 95.94 102 ILE A O 1
ATOM 851 N N . GLY A 1 103 ? 1.944 1.354 3.068 1 94.06 103 GLY A N 1
ATOM 852 C CA . GLY A 1 103 ? 0.984 0.289 3.314 1 94.06 103 GLY A CA 1
ATOM 853 C C . GLY A 1 103 ? -0.248 0.757 4.066 1 94.06 103 GLY A C 1
ATOM 854 O O . GLY A 1 103 ? -0.376 1.942 4.379 1 94.06 103 GLY A O 1
ATOM 855 N N . MET A 1 104 ? -1.214 -0.131 4.184 1 93.31 104 MET A N 1
ATOM 856 C CA . MET A 1 104 ? -2.451 0.019 4.945 1 93.31 104 MET A CA 1
ATOM 857 C C . MET A 1 104 ? -2.719 -1.218 5.797 1 93.31 104 MET A C 1
ATOM 859 O O . MET A 1 104 ? -2.396 -2.336 5.395 1 93.31 104 MET A O 1
ATOM 863 N N . ASN A 1 105 ? -3.209 -0.911 6.902 1 88.75 105 ASN A N 1
ATOM 864 C CA . ASN A 1 105 ? -3.824 -1.964 7.707 1 88.75 105 ASN A CA 1
ATOM 865 C C . ASN A 1 105 ? -5.348 -1.907 7.629 1 88.75 105 ASN A C 1
ATOM 867 O O . ASN A 1 105 ? -5.969 -1.028 8.227 1 88.75 105 ASN A O 1
ATOM 871 N N . LEU A 1 106 ? -5.898 -2.906 6.914 1 90.81 106 LEU A N 1
ATOM 872 C CA . LEU A 1 106 ? -7.332 -2.855 6.637 1 90.81 106 LEU A CA 1
ATOM 873 C C . LEU A 1 106 ? -8.086 -3.887 7.469 1 90.81 106 LEU A C 1
ATOM 875 O O . LEU A 1 106 ? -7.605 -5.008 7.656 1 90.81 106 LEU A O 1
ATOM 879 N N . SER A 1 107 ? -9.109 -3.492 8.094 1 81.5 107 SER A N 1
ATOM 880 C CA . SER A 1 107 ? -9.93 -4.402 8.883 1 81.5 107 SER A CA 1
ATOM 881 C C . SER A 1 107 ? -11.266 -4.672 8.211 1 81.5 107 SER A C 1
ATOM 883 O O . SER A 1 107 ? -11.664 -3.945 7.301 1 81.5 107 SER A O 1
ATOM 885 N N . LYS A 1 108 ? -11.781 -5.867 8.414 1 66.12 108 LYS A N 1
ATOM 886 C CA . LYS A 1 108 ? -13.164 -6.086 7.98 1 66.12 108 LYS A CA 1
ATOM 887 C C . LYS A 1 108 ? -14.141 -5.281 8.836 1 66.12 108 LYS A C 1
ATOM 889 O O . LYS A 1 108 ? -15.086 -4.695 8.312 1 66.12 108 LYS A O 1
ATOM 894 N N . ASP A 1 109 ? -14.117 -5.574 10.07 1 61.06 109 ASP A N 1
ATOM 895 C CA . ASP A 1 109 ? -14.969 -4.879 11.023 1 61.06 109 ASP A CA 1
ATOM 896 C C . ASP A 1 109 ? -14.188 -4.516 12.289 1 61.06 109 ASP A C 1
ATOM 898 O O . ASP A 1 109 ? -13.555 -5.371 12.898 1 61.06 109 ASP A O 1
ATOM 902 N N . ALA A 1 110 ? -13.578 -3.316 12.398 1 51.75 110 ALA A N 1
ATOM 903 C CA . ALA A 1 110 ? -12.828 -3.049 13.625 1 51.75 110 ALA A CA 1
ATOM 904 C C . ALA A 1 110 ? -13.656 -3.393 14.859 1 51.75 110 ALA A C 1
ATOM 906 O O . ALA A 1 110 ? -13.133 -3.418 15.977 1 51.75 110 ALA A O 1
ATOM 907 N N . GLY A 1 111 ? -14.305 -4.301 14.758 1 43.91 111 GLY A N 1
ATOM 908 C CA . GLY A 1 111 ? -15.125 -4.766 15.867 1 43.91 111 GLY A CA 1
ATOM 909 C C . GLY A 1 111 ? -15.586 -3.646 16.781 1 43.91 111 GLY A C 1
ATOM 910 O O . GLY A 1 111 ? -16.547 -3.811 17.531 1 43.91 111 GLY A O 1
ATOM 911 N N . ALA A 1 112 ? -14.703 -2.809 17.328 1 45.78 112 ALA A N 1
ATOM 912 C CA . ALA A 1 112 ? -15.109 -2.01 18.484 1 45.78 112 ALA A CA 1
ATOM 913 C C . ALA A 1 112 ? -16.031 -0.874 18.062 1 45.78 112 ALA A C 1
ATOM 915 O O . ALA A 1 112 ? -16.172 0.126 18.766 1 45.78 112 ALA A O 1
ATOM 916 N N . GLY A 1 113 ? -16.734 -1.056 16.953 1 46.22 113 GLY A N 1
ATOM 917 C CA . GLY A 1 113 ? -17.703 -0.016 16.656 1 46.22 113 GLY A CA 1
ATOM 918 C C . GLY A 1 113 ? -17.094 1.218 16.031 1 46.22 113 GLY A C 1
ATOM 919 O O . GLY A 1 113 ? -17.797 2.146 15.641 1 46.22 113 GLY A O 1
ATOM 920 N N . ILE A 1 114 ? -15.938 1.376 16.203 1 51.97 114 ILE A N 1
ATOM 921 C CA . ILE A 1 114 ? -15.422 2.594 15.578 1 51.97 114 ILE A CA 1
ATOM 922 C C . ILE A 1 114 ? -14.766 2.26 14.242 1 51.97 114 ILE A C 1
ATOM 924 O O . ILE A 1 114 ? -13.797 1.492 14.195 1 51.97 114 ILE A O 1
ATOM 928 N N . ALA A 1 115 ? -15.508 2.562 13.195 1 59.34 115 ALA A N 1
ATOM 929 C CA . ALA A 1 115 ? -14.977 2.412 11.844 1 59.34 115 ALA A CA 1
ATOM 930 C C . ALA A 1 115 ? -13.688 3.215 11.664 1 59.34 115 ALA A C 1
ATOM 932 O O . ALA A 1 115 ? -13.609 4.371 12.086 1 59.34 115 ALA A O 1
ATOM 933 N N . PHE A 1 116 ? -12.734 2.51 11.164 1 84.62 116 PHE A N 1
ATOM 934 C CA . PHE A 1 116 ? -11.469 3.188 10.938 1 84.62 116 PHE A CA 1
ATOM 935 C C . PHE A 1 116 ? -11.477 3.908 9.594 1 84.62 116 PHE A C 1
ATOM 937 O O . PHE A 1 116 ? -12.18 3.502 8.664 1 84.62 116 PHE A O 1
ATOM 944 N N . HIS A 1 117 ? -11.086 5.074 9.594 1 93.44 117 HIS A N 1
ATOM 945 C CA . HIS A 1 117 ? -10.82 5.828 8.375 1 93.44 117 HIS A CA 1
ATOM 946 C C . HIS A 1 117 ? -9.586 5.293 7.656 1 93.44 117 HIS A C 1
ATOM 948 O O . HIS A 1 117 ? -8.469 5.375 8.188 1 93.44 117 HIS A O 1
ATOM 954 N N . CYS A 1 118 ? -9.859 4.617 6.516 1 95.44 118 CYS A N 1
ATOM 955 C CA . CYS A 1 118 ? -8.734 3.986 5.84 1 95.44 118 CYS A CA 1
ATOM 956 C C . CYS A 1 118 ? -7.672 5.016 5.477 1 95.44 118 CYS A C 1
ATOM 958 O O . CYS A 1 118 ? -7.992 6.172 5.184 1 95.44 118 CYS A O 1
ATOM 960 N N . HIS A 1 119 ? -6.414 4.625 5.539 1 96.06 119 HIS A N 1
ATOM 961 C CA . HIS A 1 119 ? -5.316 5.527 5.211 1 96.06 119 HIS A CA 1
ATOM 962 C C . HIS A 1 119 ? -4.051 4.75 4.852 1 96.06 119 HIS A C 1
ATOM 964 O O . HIS A 1 119 ? -3.801 3.678 5.402 1 96.06 119 HIS A O 1
ATOM 970 N N . TYR A 1 120 ? -3.299 5.289 3.895 1 96.88 120 TYR A N 1
ATOM 971 C CA . TYR A 1 120 ? -1.968 4.785 3.576 1 96.88 120 TYR A CA 1
ATOM 972 C C . TYR A 1 120 ? -0.923 5.367 4.523 1 96.88 120 TYR A C 1
ATOM 974 O O . TYR A 1 120 ? -0.951 6.559 4.832 1 96.88 120 TYR A O 1
ATOM 982 N N . HIS A 1 121 ? -0.014 4.559 4.93 1 95.06 121 HIS A N 1
ATOM 983 C CA . HIS A 1 121 ? 1.212 5.023 5.57 1 95.06 121 HIS A CA 1
ATOM 984 C C . HIS A 1 121 ? 2.363 5.09 4.57 1 95.06 121 HIS A C 1
ATOM 986 O O . HIS A 1 121 ? 2.543 4.176 3.764 1 95.06 121 HIS A O 1
ATOM 992 N N . LEU A 1 122 ? 3.062 6.141 4.586 1 96.62 122 LEU A N 1
ATOM 993 C CA . LEU A 1 122 ? 4.367 6.25 3.941 1 96.62 122 LEU A CA 1
ATOM 994 C C . LEU A 1 122 ? 5.457 6.539 4.969 1 96.62 122 LEU A C 1
ATOM 996 O O . LEU A 1 122 ? 5.473 7.609 5.578 1 96.62 122 LEU A O 1
ATOM 1000 N N . VAL A 1 123 ? 6.359 5.566 5.121 1 93.06 123 VAL A N 1
ATOM 1001 C CA . VAL A 1 123 ? 7.383 5.648 6.156 1 93.06 123 VAL A CA 1
ATOM 1002 C C . VAL A 1 123 ? 8.766 5.641 5.516 1 93.06 123 VAL A C 1
ATOM 1004 O O . VAL A 1 123 ? 9.242 4.598 5.066 1 93.06 123 VAL A O 1
ATOM 1007 N N . PRO A 1 124 ? 9.43 6.762 5.484 1 94.19 124 PRO A N 1
ATOM 1008 C CA . PRO A 1 124 ? 10.789 6.762 4.949 1 94.19 124 PRO A CA 1
ATOM 1009 C C . PRO A 1 124 ? 11.773 5.992 5.828 1 94.19 124 PRO A C 1
ATOM 1011 O O . PRO A 1 124 ? 11.625 5.965 7.055 1 94.19 124 PRO A O 1
ATOM 1014 N N . ARG A 1 125 ? 12.664 5.434 5.145 1 89.5 125 ARG A N 1
ATOM 1015 C CA . ARG A 1 125 ? 13.68 4.621 5.809 1 89.5 125 ARG A CA 1
ATOM 1016 C C . ARG A 1 125 ? 15.086 5.074 5.414 1 89.5 125 ARG A C 1
ATOM 1018 O O . ARG A 1 125 ? 15.305 5.52 4.289 1 89.5 125 ARG A O 1
ATOM 1025 N N . TRP A 1 126 ? 16 4.961 6.371 1 85.44 126 TRP A N 1
ATOM 1026 C CA . TRP A 1 126 ? 17.406 5.23 6.125 1 85.44 126 TRP A CA 1
ATOM 1027 C C . TRP A 1 126 ? 18.281 4.059 6.566 1 85.44 126 TRP A C 1
ATOM 1029 O O . TRP A 1 126 ? 17.812 3.188 7.309 1 85.44 126 TRP A O 1
ATOM 1039 N N . SER A 1 127 ? 19.484 4.105 5.941 1 73.94 127 SER A N 1
ATOM 1040 C CA . SER A 1 127 ? 20.438 3.062 6.312 1 73.94 127 SER A CA 1
ATOM 1041 C C . SER A 1 127 ? 20.625 2.994 7.824 1 73.94 127 SER A C 1
ATOM 1043 O O . SER A 1 127 ? 20.781 4.027 8.484 1 73.94 127 SER A O 1
ATOM 1045 N N . GLY A 1 128 ? 20.594 1.779 8.477 1 64.06 128 GLY A N 1
ATOM 1046 C CA . GLY A 1 128 ? 20.781 1.597 9.906 1 64.06 128 GLY A CA 1
ATOM 1047 C C . GLY A 1 128 ? 19.484 1.546 10.688 1 64.06 128 GLY A C 1
ATOM 1048 O O . GLY A 1 128 ? 19.484 1.263 11.883 1 64.06 128 GLY A O 1
ATOM 1049 N N . ASP A 1 129 ? 18.531 2.154 9.977 1 57.97 129 ASP A N 1
ATOM 1050 C CA . ASP A 1 129 ? 17.25 2.055 10.672 1 57.97 129 ASP A CA 1
ATOM 1051 C C . ASP A 1 129 ? 16.766 0.608 10.719 1 57.97 129 ASP A C 1
ATOM 1053 O O . ASP A 1 129 ? 17.125 -0.2 9.859 1 57.97 129 ASP A O 1
ATOM 1057 N N . THR A 1 130 ? 16.484 0.083 11.797 1 47.19 130 THR A N 1
ATOM 1058 C CA . THR A 1 130 ? 15.992 -1.281 11.953 1 47.19 130 THR A CA 1
ATOM 1059 C C . THR A 1 130 ? 14.961 -1.608 10.875 1 47.19 130 THR A C 1
ATOM 1061 O O . THR A 1 130 ? 14.164 -0.75 10.492 1 47.19 130 THR A O 1
ATOM 1064 N N . ASN A 1 131 ? 15.32 -2.533 10.031 1 44.28 131 ASN A N 1
ATOM 1065 C CA . ASN A 1 131 ? 14.516 -3.096 8.953 1 44.28 131 ASN A CA 1
ATOM 1066 C C . ASN A 1 131 ? 13.031 -3.123 9.305 1 44.28 131 ASN A C 1
ATOM 1068 O O . ASN A 1 131 ? 12.656 -3.643 10.359 1 44.28 131 ASN A O 1
ATOM 1072 N N . PHE A 1 132 ? 12.375 -2.088 8.961 1 42.66 132 PHE A N 1
ATOM 1073 C CA . PHE A 1 132 ? 10.953 -1.882 9.188 1 42.66 132 PHE A CA 1
ATOM 1074 C C . PHE A 1 132 ? 10.141 -3.053 8.641 1 42.66 132 PHE A C 1
ATOM 1076 O O . PHE A 1 132 ? 9.383 -2.896 7.68 1 42.66 132 PHE A O 1
ATOM 1083 N N . ILE A 1 133 ? 10.734 -4.188 8.617 1 40.75 133 ILE A N 1
ATOM 1084 C CA . ILE A 1 133 ? 9.656 -5.102 8.258 1 40.75 133 ILE A CA 1
ATOM 1085 C C . ILE A 1 133 ? 8.359 -4.664 8.93 1 40.75 133 ILE A C 1
ATOM 1087 O O . ILE A 1 133 ? 7.305 -4.629 8.297 1 40.75 133 ILE A O 1
ATOM 1091 N N . THR A 1 134 ? 8.367 -4.832 10.312 1 41.81 134 THR A N 1
ATOM 1092 C CA . THR A 1 134 ? 7.223 -4.852 11.219 1 41.81 134 THR A CA 1
ATOM 1093 C C . THR A 1 134 ? 6.723 -3.434 11.484 1 41.81 134 THR A C 1
ATOM 1095 O O . THR A 1 134 ? 5.883 -3.223 12.359 1 41.81 134 THR A O 1
ATOM 1098 N N . THR A 1 135 ? 7.449 -2.496 11.016 1 42.03 135 THR A N 1
ATOM 1099 C CA . THR A 1 135 ? 7.438 -1.293 11.836 1 42.03 135 THR A CA 1
ATOM 1100 C C . THR A 1 135 ? 6.074 -0.61 11.781 1 42.03 135 THR A C 1
ATOM 1102 O O . THR A 1 135 ? 5.93 0.541 12.195 1 42.03 135 THR A O 1
ATOM 1105 N N . ILE A 1 136 ? 5.195 -1.053 10.828 1 42.53 136 ILE A N 1
ATOM 1106 C CA . ILE A 1 136 ? 4.199 -0.019 11.078 1 42.53 136 ILE A CA 1
ATOM 1107 C C . ILE A 1 136 ? 3.967 0.127 12.578 1 42.53 136 ILE A C 1
ATOM 1109 O O . ILE A 1 136 ? 3.062 0.848 13.008 1 42.53 136 ILE A O 1
ATOM 1113 N N . GLY A 1 137 ? 4.688 -0.756 13.336 1 37.88 137 GLY A N 1
ATOM 1114 C CA . GLY A 1 137 ? 4.555 -0.434 14.742 1 37.88 137 GLY A CA 1
ATOM 1115 C C . GLY A 1 137 ? 5.328 0.809 15.148 1 37.88 137 GLY A C 1
ATOM 1116 O O . GLY A 1 137 ? 6.207 1.264 14.414 1 37.88 137 GLY A O 1
ATOM 1117 N N . GLU A 1 138 ? 4.859 1.627 16.125 1 40.88 138 GLU A N 1
ATOM 1118 C CA . GLU A 1 138 ? 4.992 2.982 16.656 1 40.88 138 GLU A CA 1
ATOM 1119 C C . GLU A 1 138 ? 6.387 3.227 17.219 1 40.88 138 GLU A C 1
ATOM 1121 O O . GLU A 1 138 ? 6.652 2.945 18.391 1 40.88 138 GLU A O 1
ATOM 1126 N N . THR A 1 139 ? 7.523 2.574 16.781 1 39.25 139 THR A N 1
ATOM 1127 C CA . THR A 1 139 ? 8.609 3.164 17.547 1 39.25 139 THR A CA 1
ATOM 1128 C C . THR A 1 139 ? 8.969 4.547 17.016 1 39.25 139 THR A C 1
ATOM 1130 O O . THR A 1 139 ? 9.07 4.742 15.805 1 39.25 139 THR A O 1
ATOM 1133 N N . ARG A 1 140 ? 8.906 5.617 17.953 1 45.06 140 ARG A N 1
ATOM 1134 C CA . ARG A 1 140 ? 9.031 7.062 17.797 1 45.06 140 ARG A CA 1
ATOM 1135 C C . ARG A 1 140 ? 10.492 7.48 17.656 1 45.06 140 ARG A C 1
ATOM 1137 O O . ARG A 1 140 ? 11.328 7.105 18.469 1 45.06 140 ARG A O 1
ATOM 1144 N N . VAL A 1 141 ? 11.195 7.547 16.578 1 45.47 141 VAL A N 1
ATOM 1145 C CA . VAL A 1 141 ? 12.43 8.328 16.625 1 45.47 141 VAL A CA 1
ATOM 1146 C C . VAL A 1 141 ? 12.133 9.773 16.234 1 45.47 141 VAL A C 1
ATOM 1148 O O . VAL A 1 141 ? 11.703 10.047 15.109 1 45.47 141 VAL A O 1
ATOM 1151 N N . CYS A 1 142 ? 11.312 10.523 17.047 1 46.06 142 CYS A N 1
ATOM 1152 C CA . CYS A 1 142 ? 11.047 11.883 16.594 1 46.06 142 CYS A CA 1
ATOM 1153 C C . CYS A 1 142 ? 12.242 12.789 16.891 1 46.06 142 CYS A C 1
ATOM 1155 O O . CYS A 1 142 ? 12.594 13.008 18.047 1 46.06 142 CYS A O 1
ATOM 1157 N N . GLY A 1 143 ? 13.203 12.797 16.141 1 49.47 143 GLY A N 1
ATOM 1158 C CA . GLY A 1 143 ? 14.188 13.836 16.391 1 49.47 143 GLY A CA 1
ATOM 1159 C C . GLY A 1 143 ? 13.672 15.227 16.078 1 49.47 143 GLY A C 1
ATOM 1160 O O . GLY A 1 143 ? 12.547 15.391 15.586 1 49.47 143 GLY A O 1
ATOM 1161 N N . THR A 1 144 ? 14.352 16.422 16.562 1 54.31 144 THR A N 1
ATOM 1162 C CA . THR A 1 144 ? 14.242 17.875 16.547 1 54.31 144 THR A CA 1
ATOM 1163 C C . THR A 1 144 ? 13.891 18.375 15.141 1 54.31 144 THR A C 1
ATOM 1165 O O . THR A 1 144 ? 13.453 19.516 14.977 1 54.31 144 THR A O 1
ATOM 1168 N N . ASN A 1 145 ? 13.664 17.5 14.109 1 78.94 145 ASN A N 1
ATOM 1169 C CA . ASN A 1 145 ? 13.648 18 12.734 1 78.94 145 ASN A CA 1
ATOM 1170 C C . ASN A 1 145 ? 12.312 17.703 12.055 1 78.94 145 ASN A C 1
ATOM 1172 O O . ASN A 1 145 ? 12.219 17.75 10.82 1 78.94 145 ASN A O 1
ATOM 1176 N N . ILE A 1 146 ? 11.258 17.766 12.844 1 85.31 146 ILE A N 1
ATOM 1177 C CA . ILE A 1 146 ? 9.984 17.406 12.242 1 85.31 146 ILE A CA 1
ATOM 1178 C C . ILE A 1 146 ? 9.383 18.609 11.523 1 85.31 146 ILE A C 1
ATOM 1180 O O . ILE A 1 146 ? 8.82 18.469 10.438 1 85.31 146 ILE A O 1
ATOM 1184 N N . GLU A 1 147 ? 9.578 19.781 12.117 1 88.5 147 GLU A N 1
ATOM 1185 C CA . GLU A 1 147 ? 9.031 20.984 11.516 1 88.5 147 GLU A CA 1
ATOM 1186 C C . GLU A 1 147 ? 9.711 21.297 10.18 1 88.5 147 GLU A C 1
ATOM 1188 O O . GLU A 1 147 ? 9.047 21.688 9.219 1 88.5 147 GLU A O 1
ATOM 1193 N N . GLN A 1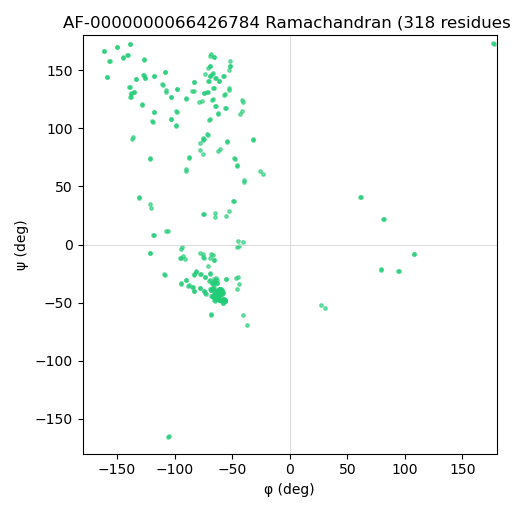 148 ? 10.938 21.188 10.203 1 92.81 148 GLN A N 1
ATOM 1194 C CA . GLN A 1 148 ? 11.672 21.406 8.961 1 92.81 148 GLN A CA 1
ATOM 1195 C C . GLN A 1 148 ? 11.242 20.422 7.883 1 92.81 148 GLN A C 1
ATOM 1197 O O . GLN A 1 148 ? 11.062 20.797 6.723 1 92.81 148 GLN A O 1
ATOM 1202 N N . VAL A 1 149 ? 11.133 19.219 8.266 1 94.69 149 VAL A N 1
ATOM 1203 C CA . VAL A 1 149 ? 10.711 18.188 7.32 1 94.69 149 VAL A CA 1
ATOM 1204 C C . VAL A 1 149 ? 9.297 18.484 6.82 1 94.69 149 VAL A C 1
ATOM 1206 O O . VAL A 1 149 ? 9.016 18.359 5.629 1 94.69 149 VAL A O 1
ATOM 1209 N N . TYR A 1 150 ? 8.484 18.953 7.742 1 96 150 TYR A N 1
ATOM 1210 C CA . TYR A 1 150 ? 7.125 19.344 7.375 1 96 150 TYR A CA 1
ATOM 1211 C C . TYR A 1 150 ? 7.141 20.406 6.289 1 96 150 TYR A C 1
ATOM 1213 O O . TYR A 1 150 ? 6.473 20.266 5.258 1 96 150 TYR A O 1
ATOM 1221 N N . GLN A 1 151 ? 7.879 21.406 6.492 1 96.25 151 GLN A N 1
ATOM 1222 C CA . GLN A 1 151 ? 7.934 22.5 5.535 1 96.25 151 GLN A CA 1
ATOM 1223 C C . GLN A 1 151 ? 8.477 22.031 4.188 1 96.25 151 GLN A C 1
ATOM 1225 O O . GLN A 1 151 ? 7.988 22.453 3.137 1 96.25 151 GLN A O 1
ATOM 1230 N N . LYS A 1 152 ? 9.438 21.203 4.191 1 96.62 152 LYS A N 1
ATOM 1231 C CA . LYS A 1 152 ? 9.984 20.656 2.957 1 96.62 152 LYS A CA 1
ATOM 1232 C C . LYS A 1 152 ? 8.93 19.859 2.189 1 96.62 152 LYS A C 1
ATOM 1234 O O . LYS A 1 152 ? 8.82 19.984 0.967 1 96.62 152 LYS A O 1
ATOM 1239 N N . LEU A 1 153 ? 8.195 19.109 2.922 1 97.94 153 LEU A N 1
ATOM 1240 C CA . LEU A 1 153 ? 7.172 18.297 2.279 1 97.94 153 LEU A CA 1
ATOM 1241 C C . LEU A 1 153 ? 6.059 19.172 1.713 1 97.94 153 LEU A C 1
ATOM 1243 O O . LEU A 1 153 ? 5.594 18.938 0.592 1 97.94 153 LEU A O 1
ATOM 1247 N N . VAL A 1 154 ? 5.629 20.141 2.486 1 98.06 154 VAL A N 1
ATOM 1248 C CA . VAL A 1 154 ? 4.586 21.047 2.021 1 98.06 154 VAL A CA 1
ATOM 1249 C C . VAL A 1 154 ? 5.02 21.703 0.716 1 98.06 154 VAL A C 1
ATOM 1251 O O . VAL A 1 154 ? 4.262 21.734 -0.257 1 98.06 154 VAL A O 1
ATOM 1254 N N . LEU A 1 155 ? 6.195 22.188 0.709 1 97.94 155 LEU A N 1
ATOM 1255 C CA . LEU A 1 155 ? 6.723 22.859 -0.468 1 97.94 155 LEU A CA 1
ATOM 1256 C C . LEU A 1 155 ? 6.844 21.906 -1.645 1 97.94 155 LEU A C 1
ATOM 1258 O O . LEU A 1 155 ? 6.512 22.25 -2.777 1 97.94 155 LEU A O 1
ATOM 1262 N N . ALA A 1 156 ? 7.293 20.734 -1.407 1 98.19 156 ALA A N 1
ATOM 1263 C CA . ALA A 1 156 ? 7.496 19.75 -2.465 1 98.19 156 ALA A CA 1
ATOM 1264 C C . ALA A 1 156 ? 6.168 19.359 -3.109 1 98.19 156 ALA A C 1
ATOM 1266 O O . ALA A 1 156 ? 6.074 19.266 -4.336 1 98.19 156 ALA A O 1
ATOM 1267 N N . PHE A 1 157 ? 5.168 19.094 -2.295 1 98.31 157 PHE A N 1
ATOM 1268 C CA . PHE A 1 157 ? 3.867 18.734 -2.842 1 98.31 157 PHE A CA 1
ATOM 1269 C C . PHE A 1 157 ? 3.252 19.906 -3.596 1 98.31 157 PHE A C 1
ATOM 1271 O O . PHE A 1 157 ? 2.582 19.703 -4.613 1 98.31 157 PHE A O 1
ATOM 1278 N N . LYS A 1 158 ? 3.428 21.109 -3.066 1 97.12 158 LYS A N 1
ATOM 1279 C CA . LYS A 1 158 ? 2.93 22.297 -3.748 1 97.12 158 LYS A CA 1
ATOM 1280 C C . LYS A 1 158 ? 3.564 22.453 -5.129 1 97.12 158 LYS A C 1
ATOM 1282 O O . LYS A 1 158 ? 2.879 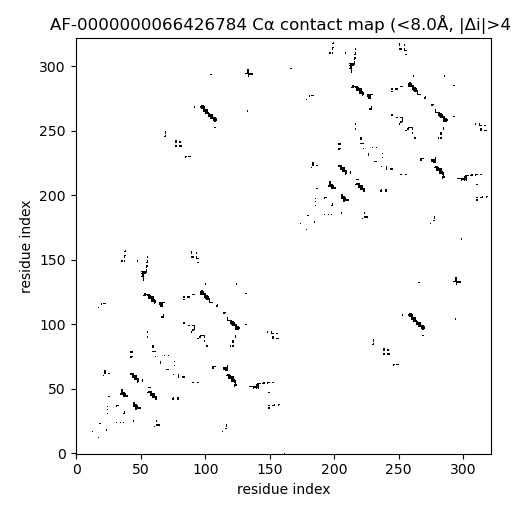22.781 -6.102 1 97.12 158 LYS A O 1
ATOM 1287 N N . ASN A 1 159 ? 4.828 22.141 -5.234 1 96.38 159 ASN A N 1
ATOM 1288 C CA . ASN A 1 159 ? 5.566 22.297 -6.484 1 96.38 159 ASN A CA 1
ATOM 1289 C C . ASN A 1 159 ? 5.25 21.172 -7.465 1 96.38 159 ASN A C 1
ATOM 1291 O O . ASN A 1 159 ? 5.453 21.328 -8.672 1 96.38 159 ASN A O 1
ATOM 1295 N N . ALA A 1 160 ? 4.848 20.062 -6.973 1 92.56 160 ALA A N 1
ATOM 1296 C CA . ALA A 1 160 ? 4.59 18.906 -7.82 1 92.56 160 ALA A CA 1
ATOM 1297 C C . ALA A 1 160 ? 3.189 18.969 -8.43 1 92.56 160 ALA A C 1
ATOM 1299 O O . ALA A 1 160 ? 2.891 18.266 -9.391 1 92.56 160 ALA A O 1
ATOM 1300 N N . GLN A 1 161 ? 2.27 19.641 -7.812 1 81.44 161 GLN A N 1
ATOM 1301 C CA . GLN A 1 161 ? 0.91 19.75 -8.328 1 81.44 161 GLN A CA 1
ATOM 1302 C C . GLN A 1 161 ? 0.821 20.844 -9.398 1 81.44 161 GLN A C 1
ATOM 1304 O O . GLN A 1 161 ? 1.586 21.812 -9.367 1 81.44 161 GLN A O 1
ATOM 1309 N N . MET B 1 1 ? 14.602 -15.43 23.734 1 19.34 1 MET B N 1
ATOM 1310 C CA . MET B 1 1 ? 14.164 -14.664 22.578 1 19.34 1 MET B CA 1
ATOM 1311 C C . MET B 1 1 ? 14.562 -15.352 21.281 1 19.34 1 MET B C 1
ATOM 1313 O O . MET B 1 1 ? 15.742 -15.375 20.922 1 19.34 1 MET B O 1
ATOM 1317 N N . GLN B 1 2 ? 13.969 -16.391 20.781 1 21.2 2 GLN B N 1
ATOM 1318 C CA . GLN B 1 2 ? 14.445 -17.344 19.781 1 21.2 2 GLN B CA 1
ATOM 1319 C C . GLN B 1 2 ? 14.414 -16.75 18.391 1 21.2 2 GLN B C 1
ATOM 1321 O O . GLN B 1 2 ? 13.391 -16.219 17.953 1 21.2 2 GLN B O 1
ATOM 1326 N N . TYR B 1 3 ? 15.469 -16.156 17.969 1 25.41 3 TYR B N 1
ATOM 1327 C CA . TYR B 1 3 ? 15.766 -15.703 16.625 1 25.41 3 TYR B CA 1
ATOM 1328 C C . TYR B 1 3 ? 15.43 -16.781 15.602 1 25.41 3 TYR B C 1
ATOM 1330 O O . TYR B 1 3 ? 15.992 -17.891 15.648 1 25.41 3 TYR B O 1
ATOM 1338 N N . LEU B 1 4 ? 14.203 -17.047 15.445 1 29.36 4 LEU B N 1
ATOM 1339 C CA . LEU B 1 4 ? 14.023 -18.062 14.414 1 29.36 4 LEU B CA 1
ATOM 1340 C C . LEU B 1 4 ? 14.695 -17.625 13.109 1 29.36 4 LEU B C 1
ATOM 1342 O O . LEU B 1 4 ? 14.406 -16.562 12.578 1 29.36 4 LEU B O 1
ATOM 1346 N N . TYR B 1 5 ? 15.898 -17.938 12.992 1 28.59 5 TYR B N 1
ATOM 1347 C CA . TYR B 1 5 ? 16.766 -17.969 11.812 1 28.59 5 TYR B CA 1
ATOM 1348 C C . TYR B 1 5 ? 16.078 -18.672 10.648 1 28.59 5 TYR B C 1
ATOM 1350 O O . TYR B 1 5 ? 15.75 -19.844 10.742 1 28.59 5 TYR B O 1
ATOM 1358 N N . ALA B 1 6 ? 15.141 -17.984 10.102 1 33.38 6 ALA B N 1
ATOM 1359 C CA . ALA B 1 6 ? 14.648 -18.641 8.883 1 33.38 6 ALA B CA 1
ATOM 1360 C C . ALA B 1 6 ? 15.766 -18.781 7.852 1 33.38 6 ALA B C 1
ATO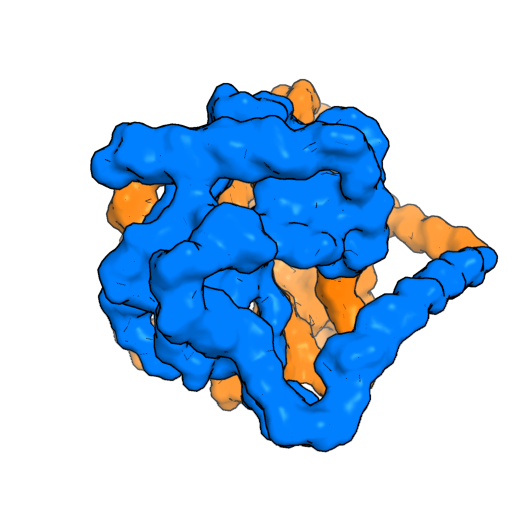M 1362 O O . ALA B 1 6 ? 16.156 -17.797 7.203 1 33.38 6 ALA B O 1
ATOM 1363 N N . PRO B 1 7 ? 16.531 -19.703 7.965 1 32.19 7 PRO B N 1
ATOM 1364 C CA . PRO B 1 7 ? 17.625 -20.031 7.059 1 32.19 7 PRO B CA 1
ATOM 1365 C C . PRO B 1 7 ? 17.234 -19.969 5.59 1 32.19 7 PRO B C 1
ATOM 1367 O O . PRO B 1 7 ? 18.094 -19.844 4.715 1 32.19 7 PRO B O 1
ATOM 1370 N N . TRP B 1 8 ? 15.922 -20.219 5.383 1 34.47 8 TRP B N 1
ATOM 1371 C CA . TRP B 1 8 ? 15.609 -20.406 3.969 1 34.47 8 TRP B CA 1
ATOM 1372 C C . TRP B 1 8 ? 15.773 -19.094 3.197 1 34.47 8 TRP B C 1
ATOM 1374 O O . TRP B 1 8 ? 15.742 -19.094 1.964 1 34.47 8 TRP B O 1
ATOM 1384 N N . ARG B 1 9 ? 15.992 -17.984 3.764 1 37.84 9 ARG B N 1
ATOM 1385 C CA . ARG B 1 9 ? 16.281 -16.719 3.094 1 37.84 9 ARG B CA 1
ATOM 1386 C C . ARG B 1 9 ? 17.609 -16.781 2.363 1 37.84 9 ARG B C 1
ATOM 1388 O O . ARG B 1 9 ? 17.844 -16 1.433 1 37.84 9 ARG B O 1
ATOM 1395 N N . SER B 1 10 ? 18.516 -17.609 2.98 1 37.53 10 SER B N 1
ATOM 1396 C CA . SER B 1 10 ? 19.859 -17.688 2.406 1 37.53 10 SER B CA 1
ATOM 1397 C C . SER B 1 10 ? 19.828 -18.297 1.009 1 37.53 10 SER B C 1
ATOM 1399 O O . SER B 1 10 ? 20.688 -18.016 0.181 1 37.53 10 SER B O 1
ATOM 1401 N N . GLU B 1 11 ? 19.047 -19.344 0.802 1 36.78 11 GLU B N 1
ATOM 1402 C CA . GLU B 1 11 ? 19.109 -19.984 -0.508 1 36.78 11 GLU B CA 1
ATOM 1403 C C . GLU B 1 11 ? 18.641 -19.047 -1.608 1 36.78 11 GLU B C 1
ATOM 1405 O O . GLU B 1 11 ? 19.031 -19.188 -2.768 1 36.78 11 GLU B O 1
ATOM 1410 N N . TYR B 1 12 ? 17.781 -18.141 -1.325 1 37.53 12 TYR B N 1
ATOM 1411 C CA . TYR B 1 12 ? 17.359 -17.188 -2.344 1 37.53 12 TYR B CA 1
ATOM 1412 C C . TYR B 1 12 ? 18.484 -16.219 -2.688 1 37.53 12 TYR B C 1
ATOM 1414 O O . TYR B 1 12 ? 18.516 -15.664 -3.789 1 37.53 12 TYR B O 1
ATOM 1422 N N . PHE B 1 13 ? 19.359 -15.891 -1.741 1 40.09 13 PHE B N 1
ATOM 1423 C CA . PHE B 1 13 ? 20.406 -14.922 -2.031 1 40.09 13 PHE B CA 1
ATOM 1424 C C . PHE B 1 13 ? 21.688 -15.617 -2.484 1 40.09 13 PHE B C 1
ATOM 1426 O O . PHE B 1 13 ? 22.781 -15.07 -2.352 1 40.09 13 PHE B O 1
ATOM 1433 N N . GLU B 1 14 ? 21.984 -16.859 -2.6 1 35.75 14 GLU B N 1
ATOM 1434 C CA . GLU B 1 14 ? 23.266 -17.328 -3.084 1 35.75 14 GLU B CA 1
ATOM 1435 C C . GLU B 1 14 ? 23.641 -16.672 -4.41 1 35.75 14 GLU B C 1
ATOM 1437 O O . GLU B 1 14 ? 22.766 -16.266 -5.176 1 35.75 14 GLU B O 1
ATOM 1442 N N . LYS B 1 15 ? 25.016 -16.484 -4.875 1 38.09 15 LYS B N 1
ATOM 1443 C CA . LYS B 1 15 ? 25.828 -15.883 -5.934 1 38.09 15 LYS B CA 1
ATOM 1444 C C . LYS B 1 15 ? 25.219 -16.156 -7.309 1 38.09 15 LYS B C 1
ATOM 1446 O O . LYS B 1 15 ? 25.891 -15.945 -8.328 1 38.09 15 LYS B O 1
ATOM 1451 N N . VAL B 1 16 ? 24.562 -17.234 -7.691 1 43.03 16 VAL B N 1
ATOM 1452 C CA . VAL B 1 16 ? 24.328 -17.516 -9.102 1 43.03 16 VAL B CA 1
ATOM 1453 C C . VAL B 1 16 ? 23.688 -16.297 -9.773 1 43.03 16 VAL B C 1
ATOM 1455 O O . VAL B 1 16 ? 23.016 -15.5 -9.117 1 43.03 16 VAL B O 1
ATOM 1458 N N . LYS B 1 17 ? 23.844 -15.93 -11.117 1 48.66 17 LYS B N 1
ATOM 1459 C CA . LYS B 1 17 ? 23.172 -14.977 -12 1 48.66 17 LYS B CA 1
ATOM 1460 C C . LYS B 1 17 ? 21.766 -14.656 -11.508 1 48.66 17 LYS B C 1
ATOM 1462 O O . LYS B 1 17 ? 20.875 -15.5 -11.602 1 48.66 17 LYS B O 1
ATOM 1467 N N . SER B 1 18 ? 21.5 -14.094 -10.32 1 57.94 18 SER B N 1
ATOM 1468 C CA . SER B 1 18 ? 20.422 -13.875 -9.367 1 57.94 18 SER B CA 1
ATOM 1469 C C . SER B 1 18 ? 19.109 -13.539 -10.078 1 57.94 18 SER B C 1
ATOM 1471 O O . SER B 1 18 ? 18.938 -12.43 -10.578 1 57.94 18 SER B O 1
ATOM 1473 N N . ILE B 1 19 ? 18.734 -14.422 -10.945 1 79.25 19 ILE B N 1
ATOM 1474 C CA . ILE B 1 19 ? 17.484 -14.32 -11.711 1 79.25 19 ILE B CA 1
ATOM 1475 C C . ILE B 1 19 ? 16.359 -13.82 -10.805 1 79.25 19 ILE B C 1
ATOM 1477 O O . ILE B 1 19 ? 16.203 -14.312 -9.68 1 79.25 19 ILE B O 1
ATOM 1481 N N . CYS B 1 20 ? 15.789 -12.812 -11.156 1 90.19 20 CYS B N 1
ATOM 1482 C CA . CYS B 1 20 ? 14.633 -12.273 -10.461 1 90.19 20 CYS B CA 1
ATOM 1483 C C . CYS B 1 20 ? 13.469 -13.258 -10.492 1 90.19 20 CYS B C 1
ATOM 1485 O O . CYS B 1 20 ? 12.977 -13.609 -11.57 1 90.19 20 CYS B O 1
ATOM 1487 N N . PRO B 1 21 ? 13.117 -13.781 -9.375 1 89.62 21 PRO B N 1
ATOM 1488 C CA . PRO B 1 21 ? 12.031 -14.766 -9.359 1 89.62 21 PRO B CA 1
ATOM 1489 C C . PRO B 1 21 ? 10.75 -14.242 -9.984 1 89.62 21 PRO B C 1
ATOM 1491 O O . PRO B 1 21 ? 9.992 -15.008 -10.578 1 89.62 21 PRO B O 1
ATOM 1494 N N . PHE B 1 22 ? 10.547 -13.016 -9.898 1 93.62 22 PHE B N 1
ATOM 1495 C CA . PHE B 1 22 ? 9.312 -12.461 -10.445 1 93.62 22 PHE B CA 1
ATOM 1496 C C . PHE B 1 22 ? 9.391 -12.328 -11.961 1 93.62 22 PHE B C 1
ATOM 1498 O O . PHE B 1 22 ? 8.398 -12.516 -12.656 1 93.6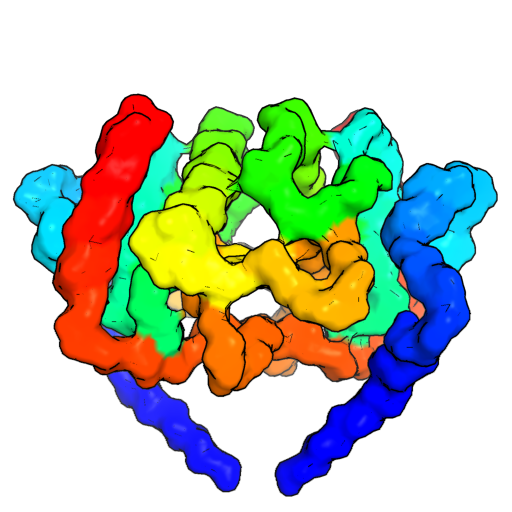2 22 PHE B O 1
ATOM 1505 N N . CYS B 1 23 ? 10.578 -11.961 -12.43 1 94.75 23 CYS B N 1
ATOM 1506 C CA . CYS B 1 23 ? 10.758 -11.992 -13.875 1 94.75 23 CYS B CA 1
ATOM 1507 C C . CYS B 1 23 ? 10.57 -13.398 -14.422 1 94.75 23 CYS B C 1
ATOM 1509 O O . CYS B 1 23 ? 10.031 -13.586 -15.516 1 94.75 23 CYS B O 1
ATOM 1511 N N . ASP B 1 24 ? 11.055 -14.328 -13.664 1 91.62 24 ASP B N 1
ATOM 1512 C CA . ASP B 1 24 ? 10.867 -15.727 -14.062 1 91.62 24 ASP B CA 1
ATOM 1513 C C . ASP B 1 24 ? 9.383 -16.062 -14.18 1 91.62 24 ASP B C 1
ATOM 1515 O O . ASP B 1 24 ? 8.961 -16.688 -15.148 1 91.62 24 ASP B O 1
ATOM 1519 N N . CYS B 1 25 ? 8.617 -15.703 -13.203 1 92.75 25 CYS B N 1
ATOM 1520 C CA . CYS B 1 25 ? 7.176 -15.93 -13.219 1 92.75 25 CYS B CA 1
ATOM 1521 C C . CYS B 1 25 ? 6.535 -15.242 -14.422 1 92.75 25 CYS B C 1
ATOM 1523 O O . CYS B 1 25 ? 5.641 -15.812 -15.055 1 92.75 25 CYS B O 1
ATOM 1525 N N . ALA B 1 26 ? 7.012 -14.039 -14.711 1 94.06 26 ALA B N 1
ATOM 1526 C CA . ALA B 1 26 ? 6.469 -13.25 -15.812 1 94.06 26 ALA B CA 1
ATOM 1527 C C . ALA B 1 26 ? 6.688 -13.961 -17.156 1 94.06 26 ALA B C 1
ATOM 1529 O O . ALA B 1 26 ? 5.832 -13.898 -18.031 1 94.06 26 ALA B O 1
ATOM 1530 N N . ASN B 1 27 ? 7.734 -14.633 -17.234 1 93.81 27 ASN B N 1
ATOM 1531 C CA . ASN B 1 27 ? 8.148 -15.203 -18.516 1 93.81 27 ASN B CA 1
ATOM 1532 C C . ASN B 1 27 ? 7.566 -16.594 -18.719 1 93.81 27 ASN B C 1
ATOM 1534 O O . ASN B 1 27 ? 7.352 -17.031 -19.859 1 93.81 27 ASN B O 1
ATOM 1538 N N . LYS B 1 28 ? 7.363 -17.312 -17.688 1 91.56 28 LYS B N 1
ATOM 1539 C CA . LYS B 1 28 ? 6.879 -18.688 -17.781 1 91.56 28 LYS B CA 1
ATOM 1540 C C . LYS B 1 28 ? 5.352 -18.734 -17.812 1 91.56 28 LYS B C 1
ATOM 1542 O O . LYS B 1 28 ? 4.723 -19.25 -16.875 1 91.56 28 LYS B O 1
ATOM 1547 N N . ILE B 1 29 ? 4.742 -18.406 -18.875 1 88.19 29 ILE B N 1
ATOM 1548 C CA . ILE B 1 29 ? 3.311 -18.156 -19.031 1 88.19 29 ILE B CA 1
ATOM 1549 C C . ILE B 1 29 ? 2.561 -19.484 -19.031 1 88.19 29 ILE B C 1
ATOM 1551 O O . ILE B 1 29 ? 1.354 -19.531 -18.781 1 88.19 29 ILE B O 1
ATOM 1555 N N . LYS B 1 30 ? 3.15 -20.656 -19.109 1 88.81 30 LYS B N 1
ATOM 1556 C CA . LYS B 1 30 ? 2.471 -21.938 -19.188 1 88.81 30 LYS B CA 1
ATOM 1557 C C . LYS B 1 30 ? 2.594 -22.703 -17.875 1 88.81 30 LYS B C 1
ATOM 1559 O O . LYS B 1 30 ? 2.152 -23.859 -17.781 1 88.81 30 LYS B O 1
ATOM 1564 N N . SER B 1 31 ? 3.047 -22.047 -16.844 1 92.56 31 SER B N 1
ATOM 1565 C CA . SER B 1 31 ? 3.309 -22.734 -15.594 1 92.56 31 SER B CA 1
ATOM 1566 C C . SER B 1 31 ? 2.684 -22 -14.414 1 92.56 31 SER B C 1
ATOM 1568 O O . SER B 1 31 ? 3.275 -21.922 -13.336 1 92.56 31 SER B O 1
ATOM 1570 N N . ASP B 1 32 ? 1.481 -21.516 -14.648 1 95.19 32 ASP B N 1
ATOM 1571 C CA . ASP B 1 32 ? 0.847 -20.641 -13.656 1 95.19 32 ASP B CA 1
ATOM 1572 C C . ASP B 1 32 ? 0.575 -21.406 -12.359 1 95.19 32 ASP B C 1
ATOM 1574 O O . ASP B 1 32 ? 0.875 -20.922 -11.266 1 95.19 32 ASP B O 1
ATOM 1578 N N . GLU B 1 33 ? 0.038 -22.562 -12.484 1 94.56 33 GLU B N 1
ATOM 1579 C CA . GLU B 1 33 ? -0.301 -23.344 -11.289 1 94.56 33 GLU B CA 1
ATOM 1580 C C . GLU B 1 33 ? 0.949 -23.703 -10.492 1 94.56 33 GLU B C 1
ATOM 1582 O O . GLU B 1 33 ? 0.976 -23.547 -9.273 1 94.56 33 GLU B O 1
ATOM 1587 N N . GLU B 1 34 ? 2.004 -24.078 -11.156 1 93.94 34 GLU B N 1
ATOM 1588 C CA . GLU B 1 34 ? 3.258 -24.453 -10.508 1 93.94 34 GLU B CA 1
ATOM 1589 C C . GLU B 1 34 ? 3.912 -23.25 -9.836 1 93.94 34 GLU B C 1
ATOM 1591 O O . GLU B 1 34 ? 4.508 -23.375 -8.758 1 93.94 34 GLU B O 1
ATOM 1596 N N . LEU B 1 35 ? 3.713 -22.156 -10.445 1 94.94 35 LEU B N 1
ATOM 1597 C CA . LEU B 1 35 ? 4.379 -20.938 -9.969 1 94.94 35 LEU B CA 1
ATOM 1598 C C . LEU B 1 35 ? 3.5 -20.203 -8.969 1 94.94 35 LEU B C 1
ATOM 1600 O O . LEU B 1 35 ? 3.945 -19.234 -8.344 1 94.94 35 LEU B O 1
ATOM 1604 N N . GLY B 1 36 ? 2.238 -20.547 -8.844 1 96.12 36 GLY B N 1
ATOM 1605 C CA . GLY B 1 36 ? 1.32 -19.906 -7.922 1 96.12 36 GLY B CA 1
ATOM 1606 C C . GLY B 1 36 ? 0.735 -18.609 -8.469 1 96.12 36 GLY B C 1
ATOM 1607 O O . GLY B 1 36 ? 0.333 -17.734 -7.707 1 96.12 36 GLY B O 1
ATOM 1608 N N . VAL B 1 37 ? 0.763 -18.5 -9.805 1 97.81 37 VAL B N 1
ATOM 1609 C CA . VAL B 1 37 ? 0.2 -17.312 -10.43 1 97.81 37 VAL B CA 1
ATOM 1610 C C . VAL B 1 37 ? -1.325 -17.375 -10.375 1 97.81 37 VAL B C 1
ATOM 1612 O O . VAL B 1 37 ? -1.932 -18.359 -10.781 1 97.81 37 VAL B O 1
ATOM 1615 N N . ILE B 1 38 ? -1.927 -16.297 -9.914 1 98.06 38 ILE B N 1
ATOM 1616 C CA . ILE B 1 38 ? -3.365 -16.359 -9.672 1 98.06 38 ILE B CA 1
ATOM 1617 C C . ILE B 1 38 ? -4.102 -15.539 -10.734 1 98.06 38 ILE B C 1
ATOM 1619 O O . ILE B 1 38 ? -5.285 -15.766 -10.992 1 98.06 38 ILE B O 1
ATOM 1623 N N . PHE B 1 39 ? -3.475 -14.57 -11.297 1 98.31 39 PHE B N 1
ATOM 1624 C CA . PHE B 1 39 ? -4.051 -13.859 -12.43 1 98.31 39 PHE B CA 1
ATOM 1625 C C . PHE B 1 39 ? -2.959 -13.195 -13.266 1 98.31 39 PHE B C 1
ATOM 1627 O O . PHE B 1 39 ? -1.851 -12.969 -12.781 1 98.31 39 PHE B O 1
ATOM 1634 N N . ARG B 1 40 ? -3.244 -12.922 -14.461 1 97.94 40 ARG B N 1
ATOM 1635 C CA . ARG B 1 40 ? -2.436 -12.117 -15.367 1 97.94 40 ARG B CA 1
ATOM 1636 C C . ARG B 1 40 ? -3.268 -11.016 -16.016 1 97.94 40 ARG B C 1
ATOM 1638 O O . ARG B 1 40 ? -4.285 -11.289 -16.656 1 97.94 40 ARG B O 1
ATOM 1645 N N . ALA B 1 41 ? -2.859 -9.828 -15.789 1 98 41 ALA B N 1
ATOM 1646 C CA . ALA B 1 41 ? -3.488 -8.664 -16.406 1 98 41 ALA B CA 1
ATOM 1647 C C . ALA B 1 41 ? -2.625 -8.102 -17.531 1 98 41 ALA B C 1
ATOM 1649 O O . ALA B 1 41 ? -1.751 -8.789 -18.047 1 98 41 ALA B O 1
ATOM 1650 N N . LYS B 1 42 ? -2.928 -6.902 -17.953 1 98.19 42 LYS B N 1
ATOM 1651 C CA . LYS B 1 42 ? -2.211 -6.309 -19.078 1 98.19 42 LYS B CA 1
ATOM 1652 C C . LYS B 1 42 ? -0.794 -5.902 -18.672 1 98.19 42 LYS B C 1
ATOM 1654 O O . LYS B 1 42 ? 0.16 -6.148 -19.406 1 98.19 42 LYS B O 1
ATOM 1659 N N . HIS B 1 43 ? -0.63 -5.293 -17.453 1 98.5 43 HIS B N 1
ATOM 1660 C CA . HIS B 1 43 ? 0.661 -4.715 -17.094 1 98.5 43 HIS B CA 1
ATOM 1661 C C . HIS B 1 43 ? 1.214 -5.352 -15.82 1 98.5 43 HIS B C 1
ATOM 1663 O O . HIS B 1 43 ? 2.35 -5.078 -15.43 1 98.5 43 HIS B O 1
ATOM 1669 N N . CYS B 1 44 ? 0.426 -6.184 -15.164 1 98.56 44 CYS B N 1
ATOM 1670 C CA . CYS B 1 44 ? 0.871 -6.805 -13.922 1 98.56 44 CYS B CA 1
ATOM 1671 C C . CYS B 1 44 ? 0.224 -8.172 -13.727 1 98.56 44 CYS B C 1
ATOM 1673 O O . CYS B 1 44 ? -0.604 -8.586 -14.539 1 98.56 44 CYS B O 1
ATOM 1675 N N . PHE B 1 45 ? 0.723 -8.883 -12.742 1 98.56 45 PHE B N 1
ATOM 1676 C CA . PHE B 1 45 ? 0.164 -10.188 -12.422 1 98.56 45 PHE B CA 1
ATOM 1677 C C . PHE B 1 45 ? 0.199 -10.43 -10.914 1 98.56 45 PHE B C 1
ATOM 1679 O O . PHE B 1 45 ? 0.822 -9.672 -10.172 1 98.56 45 PHE B O 1
ATOM 1686 N N . GLY B 1 46 ? -0.62 -11.367 -10.516 1 98.56 46 GLY B N 1
ATOM 1687 C CA . GLY B 1 46 ? -0.66 -11.766 -9.117 1 98.56 46 GLY B CA 1
ATOM 1688 C C . GLY B 1 46 ? -0.1 -13.156 -8.875 1 98.56 46 GLY B C 1
ATOM 1689 O O . GLY B 1 46 ? -0.348 -14.078 -9.664 1 98.56 46 GLY B O 1
ATOM 1690 N N . VAL B 1 47 ? 0.687 -13.312 -7.828 1 97.88 47 VAL B N 1
ATOM 1691 C CA . VAL B 1 47 ? 1.297 -14.602 -7.512 1 97.88 47 VAL B CA 1
ATOM 1692 C C . VAL B 1 47 ? 1.244 -14.844 -6.008 1 97.88 47 VAL B C 1
ATOM 1694 O O . VAL B 1 47 ? 1.488 -13.93 -5.215 1 97.88 47 VAL B O 1
ATOM 1697 N N . MET B 1 48 ? 0.87 -16.047 -5.68 1 96.31 48 MET B N 1
ATOM 1698 C CA . MET B 1 48 ? 0.933 -16.391 -4.266 1 96.31 48 MET B CA 1
ATOM 1699 C C . MET B 1 48 ? 2.365 -16.312 -3.746 1 96.31 48 MET B C 1
ATOM 1701 O O . MET B 1 48 ? 3.307 -16.688 -4.441 1 96.31 48 MET B O 1
ATOM 1705 N N . ASN B 1 49 ? 2.469 -15.828 -2.578 1 93.12 49 ASN B N 1
ATOM 1706 C CA . ASN B 1 49 ? 3.791 -15.844 -1.964 1 93.12 49 ASN B CA 1
ATOM 1707 C C . ASN B 1 49 ? 4.262 -17.281 -1.692 1 93.12 49 ASN B C 1
ATOM 1709 O O . ASN B 1 49 ? 3.484 -18.109 -1.224 1 93.12 49 ASN B O 1
ATOM 1713 N N . ARG B 1 50 ? 5.43 -17.5 -2.025 1 88.25 50 ARG B N 1
ATOM 1714 C CA . ARG B 1 50 ? 5.984 -18.828 -1.832 1 88.25 50 ARG B CA 1
ATOM 1715 C C . ARG B 1 50 ? 6.078 -19.172 -0.349 1 88.25 50 ARG B C 1
ATOM 1717 O O . ARG B 1 50 ? 5.957 -20.344 0.032 1 88.25 50 ARG B O 1
ATOM 1724 N N . TYR B 1 51 ? 6.336 -18.266 0.452 1 87.25 51 TYR B N 1
ATOM 1725 C CA . TYR B 1 51 ? 6.41 -18.391 1.903 1 87.25 51 TYR B CA 1
ATOM 1726 C C . TYR B 1 51 ? 5.406 -17.453 2.58 1 87.25 51 TYR B C 1
ATOM 1728 O O . TYR B 1 51 ? 5.793 -16.5 3.252 1 87.25 51 TYR B O 1
ATOM 1736 N N . PRO B 1 52 ? 4.215 -17.891 2.475 1 89.12 52 PRO B N 1
ATOM 1737 C CA . PRO B 1 52 ? 3.146 -16.984 2.889 1 89.12 52 PRO B CA 1
ATOM 1738 C C . PRO B 1 52 ? 3.098 -16.781 4.402 1 89.12 52 PRO B C 1
ATOM 1740 O O . PRO B 1 52 ? 3.367 -17.719 5.164 1 89.12 52 PRO B O 1
ATOM 1743 N N . TYR B 1 53 ? 2.828 -15.547 4.781 1 84 53 TYR B N 1
ATOM 1744 C CA . TYR B 1 53 ? 2.559 -15.25 6.184 1 84 53 TYR B CA 1
ATOM 1745 C C . TYR B 1 53 ? 1.237 -15.867 6.629 1 84 53 TYR B C 1
ATOM 1747 O O . TYR B 1 53 ? 1.115 -16.344 7.762 1 84 53 TYR B O 1
ATOM 1755 N N . SER B 1 54 ? 0.245 -15.844 5.82 1 86.19 54 SER B N 1
ATOM 1756 C CA . SER B 1 54 ? -1.073 -16.438 6.008 1 86.19 54 SER B CA 1
ATOM 1757 C C . SER B 1 54 ? -1.589 -17.062 4.715 1 86.19 54 SER B C 1
ATOM 1759 O O . SER B 1 54 ? -1.079 -16.766 3.631 1 86.19 54 SER B O 1
ATOM 1761 N N . ALA B 1 55 ? -2.623 -17.938 4.969 1 88.75 55 ALA B N 1
ATOM 1762 C CA . ALA B 1 55 ? -3.221 -18.547 3.787 1 88.75 55 ALA B CA 1
ATOM 1763 C C . ALA B 1 55 ? -3.895 -17.5 2.904 1 88.75 55 ALA B C 1
ATOM 1765 O O . ALA B 1 55 ? -4.719 -16.719 3.379 1 88.75 55 ALA B O 1
ATOM 1766 N N . GLY B 1 56 ? -3.445 -17.375 1.693 1 94.25 56 GLY B N 1
ATOM 1767 C CA . GLY B 1 56 ? -4.012 -16.406 0.771 1 94.25 56 GLY B CA 1
ATOM 1768 C C . GLY B 1 56 ? -3.102 -15.227 0.515 1 94.25 56 GLY B C 1
ATOM 1769 O O . GLY B 1 56 ? -3.416 -14.359 -0.304 1 94.25 56 GLY B O 1
ATOM 1770 N N . HIS B 1 57 ? -1.934 -15.172 1.358 1 94.62 57 HIS B N 1
ATOM 1771 C CA . HIS B 1 57 ? -0.932 -14.141 1.121 1 94.62 57 HIS B CA 1
ATOM 1772 C C . HIS B 1 57 ? -0.424 -14.188 -0.317 1 94.62 57 HIS B C 1
ATOM 1774 O O . HIS B 1 57 ? 0.147 -15.188 -0.747 1 94.62 57 HIS B O 1
ATOM 1780 N N . PHE B 1 58 ? -0.656 -13.094 -1.064 1 96.69 58 PHE B N 1
ATOM 1781 C CA . PHE B 1 58 ? -0.158 -13.047 -2.436 1 96.69 58 PHE B CA 1
ATOM 1782 C C . PHE B 1 58 ? 0.406 -11.672 -2.762 1 96.69 58 PHE B C 1
ATOM 1784 O O . PHE B 1 58 ? 0.344 -10.758 -1.938 1 96.69 58 PHE B O 1
ATOM 1791 N N . MET B 1 59 ? 1.015 -11.602 -3.936 1 97.5 59 MET B N 1
ATOM 1792 C CA . MET B 1 59 ? 1.685 -10.367 -4.352 1 97.5 59 MET B CA 1
ATOM 1793 C C . MET B 1 59 ? 1.17 -9.898 -5.707 1 97.5 59 MET B C 1
ATOM 1795 O O . MET B 1 59 ? 0.731 -10.711 -6.523 1 97.5 59 MET B O 1
ATOM 1799 N N . VAL B 1 60 ? 1.057 -8.609 -5.891 1 98.5 60 VAL B N 1
ATOM 1800 C CA . VAL B 1 60 ? 0.804 -7.98 -7.184 1 98.5 60 VAL B CA 1
ATOM 1801 C C . VAL B 1 60 ? 2.096 -7.371 -7.723 1 98.5 60 VAL B C 1
ATOM 1803 O O . VAL B 1 60 ? 2.736 -6.562 -7.047 1 98.5 60 VAL B O 1
ATOM 1806 N N . ILE B 1 61 ? 2.449 -7.723 -8.938 1 98 61 ILE B N 1
ATOM 1807 C CA . ILE B 1 61 ? 3.781 -7.461 -9.461 1 98 61 ILE B CA 1
ATOM 1808 C C . ILE B 1 61 ? 3.676 -6.973 -10.906 1 98 61 ILE B C 1
ATOM 1810 O O . ILE B 1 61 ? 2.975 -7.574 -11.727 1 98 61 ILE B O 1
ATOM 1814 N N . PRO B 1 62 ? 4.363 -5.801 -11.234 1 98.62 62 PRO B N 1
ATOM 1815 C CA . PRO B 1 62 ? 4.418 -5.449 -12.656 1 98.62 62 PRO B CA 1
ATOM 1816 C C . PRO B 1 62 ? 5.285 -6.41 -13.469 1 98.62 62 PRO B C 1
ATOM 1818 O O . PRO B 1 62 ? 6.203 -7.027 -12.93 1 98.62 62 PRO B O 1
ATOM 1821 N N . TYR B 1 63 ? 4.977 -6.516 -14.766 1 98.06 63 TYR B N 1
ATOM 1822 C CA . TYR B 1 63 ? 5.781 -7.379 -15.617 1 98.06 63 TYR B CA 1
ATOM 1823 C C . TYR B 1 63 ? 7.195 -6.828 -15.773 1 98.06 63 TYR B C 1
ATOM 1825 O O . TYR B 1 63 ? 8.164 -7.59 -15.836 1 98.06 63 TYR B O 1
ATOM 1833 N N . ILE B 1 64 ? 7.309 -5.543 -15.875 1 97.06 64 ILE B N 1
ATOM 1834 C CA . ILE B 1 64 ? 8.617 -4.914 -16.047 1 97.06 64 ILE B CA 1
ATOM 1835 C C . ILE B 1 64 ? 9.422 -5.02 -14.758 1 97.06 64 ILE B C 1
ATOM 1837 O O . ILE B 1 64 ? 8.891 -4.781 -13.672 1 97.06 64 ILE B O 1
ATOM 1841 N N . HIS B 1 65 ? 10.664 -5.453 -14.859 1 95.19 65 HIS B N 1
ATOM 1842 C CA . HIS B 1 65 ? 11.57 -5.465 -13.719 1 95.19 65 HIS B CA 1
ATOM 1843 C C . HIS B 1 65 ? 12 -4.051 -13.336 1 95.19 65 HIS B C 1
ATOM 1845 O O . HIS B 1 65 ? 12.891 -3.479 -13.961 1 95.19 65 HIS B O 1
ATOM 1851 N N . GLU B 1 66 ? 11.312 -3.48 -12.398 1 94.38 66 GLU B N 1
ATOM 1852 C CA . GLU B 1 66 ? 11.555 -2.129 -11.898 1 94.38 66 GLU B CA 1
ATOM 1853 C C . GLU B 1 66 ? 11.5 -2.086 -10.375 1 94.38 66 GLU B C 1
ATOM 1855 O O . GLU B 1 66 ? 10.602 -2.66 -9.758 1 94.38 66 GLU B O 1
ATOM 1860 N N . GLU B 1 67 ? 12.461 -1.499 -9.812 1 93.12 67 GLU B N 1
ATOM 1861 C CA . GLU B 1 67 ? 12.547 -1.409 -8.359 1 93.12 67 GLU B CA 1
ATOM 1862 C C . GLU B 1 67 ? 11.805 -0.186 -7.836 1 93.12 67 GLU B C 1
ATOM 1864 O O . GLU B 1 67 ? 11.195 -0.237 -6.766 1 93.12 67 GLU B O 1
ATOM 1869 N N . HIS B 1 68 ? 11.859 0.9 -8.625 1 94.88 68 HIS B N 1
ATOM 1870 C CA . HIS B 1 68 ? 11.352 2.201 -8.211 1 94.88 68 HIS B CA 1
ATOM 1871 C C . HIS B 1 68 ? 9.961 2.457 -8.773 1 94.88 68 HIS B C 1
ATOM 1873 O O . HIS B 1 68 ? 9.805 2.699 -9.977 1 94.88 68 HIS B O 1
ATOM 1879 N N . ILE B 1 69 ? 9.023 2.541 -7.844 1 96.94 69 ILE B N 1
ATOM 1880 C CA . ILE B 1 69 ? 7.648 2.676 -8.32 1 96.94 69 ILE B CA 1
ATOM 1881 C C . ILE B 1 69 ? 7.457 4.055 -8.953 1 96.94 69 ILE B C 1
ATOM 1883 O O . ILE B 1 69 ? 6.562 4.246 -9.781 1 96.94 69 ILE B O 1
ATOM 1887 N N . GLU B 1 70 ? 8.281 5.031 -8.539 1 95.75 70 GLU B N 1
ATOM 1888 C CA . GLU B 1 70 ? 8.203 6.371 -9.109 1 95.75 70 GLU B CA 1
ATOM 1889 C C . GLU B 1 70 ? 8.594 6.363 -10.586 1 95.75 70 GLU B C 1
ATOM 1891 O O . GLU B 1 70 ? 8.32 7.328 -11.312 1 95.75 70 GLU B O 1
ATOM 1896 N N . ASN B 1 71 ? 9.18 5.312 -11.109 1 96.06 71 ASN B N 1
ATOM 1897 C CA . ASN B 1 71 ? 9.578 5.191 -12.508 1 96.06 71 ASN B CA 1
ATOM 1898 C C . ASN B 1 71 ? 8.508 4.48 -13.336 1 96.06 71 ASN B C 1
ATOM 1900 O O . ASN B 1 71 ? 8.586 4.445 -14.562 1 96.06 71 ASN B O 1
ATOM 1904 N N . LEU B 1 72 ? 7.551 3.896 -12.703 1 97.69 72 LEU B N 1
ATOM 1905 C CA . LEU B 1 72 ? 6.5 3.188 -13.422 1 97.69 72 LEU B CA 1
ATOM 1906 C C . LEU B 1 72 ? 5.605 4.164 -14.18 1 97.69 72 LEU B C 1
ATOM 1908 O O . LEU B 1 72 ? 5.348 5.27 -13.703 1 97.69 72 LEU B O 1
ATOM 1912 N N . SER B 1 73 ? 5.137 3.695 -15.367 1 98.25 73 SER B N 1
ATOM 1913 C CA . SER B 1 73 ? 4.148 4.508 -16.078 1 98.25 73 SER B CA 1
ATOM 1914 C C . SER B 1 73 ? 2.844 4.59 -15.289 1 98.25 73 SER B C 1
ATOM 1916 O O . SER B 1 73 ? 2.562 3.732 -14.445 1 98.25 73 SER B O 1
ATOM 1918 N N . ASP B 1 74 ? 2.057 5.59 -15.641 1 97.75 74 ASP B N 1
ATOM 1919 C CA . ASP B 1 74 ? 0.752 5.746 -15.008 1 97.75 74 ASP B CA 1
ATOM 1920 C C . ASP B 1 74 ? -0.118 4.512 -15.227 1 97.75 74 ASP B C 1
ATOM 1922 O O . ASP B 1 74 ? -0.823 4.066 -14.32 1 97.75 74 ASP B O 1
ATOM 1926 N N . GLU B 1 75 ? -0.02 4.008 -16.359 1 98.06 75 GLU B N 1
ATOM 1927 C CA . GLU B 1 75 ? -0.843 2.857 -16.719 1 98.06 75 GLU B CA 1
ATOM 1928 C C . GLU B 1 75 ? -0.511 1.651 -15.844 1 98.06 75 GLU B C 1
ATOM 1930 O O . GLU B 1 75 ? -1.41 0.996 -15.312 1 98.06 75 GLU B O 1
ATOM 1935 N N . ILE B 1 76 ? 0.768 1.369 -15.672 1 98.62 76 ILE B N 1
ATOM 1936 C CA . ILE B 1 76 ? 1.212 0.23 -14.875 1 98.62 76 ILE B CA 1
ATOM 1937 C C . ILE B 1 76 ? 0.813 0.433 -13.414 1 98.62 76 ILE B C 1
ATOM 1939 O O . ILE B 1 76 ? 0.222 -0.455 -12.797 1 98.62 76 ILE B O 1
ATOM 1943 N N . TRP B 1 77 ? 1.109 1.597 -12.898 1 98.56 77 TRP B N 1
ATOM 1944 C CA . TRP B 1 77 ? 0.847 1.897 -11.492 1 98.56 77 TRP B CA 1
ATOM 1945 C C . TRP B 1 77 ? -0.646 1.83 -11.188 1 98.56 77 TRP B C 1
ATOM 1947 O O . TRP B 1 77 ? -1.056 1.258 -10.18 1 98.56 77 TRP B O 1
ATOM 1957 N N . GLN B 1 78 ? -1.459 2.371 -12.062 1 97.88 78 GLN B N 1
ATOM 1958 C CA . GLN B 1 78 ? -2.902 2.395 -11.852 1 97.88 78 GLN B CA 1
ATOM 1959 C C . GLN B 1 78 ? -3.492 0.99 -11.93 1 97.88 78 GLN B C 1
ATOM 1961 O O . GLN B 1 78 ? -4.41 0.653 -11.18 1 97.88 78 GLN B O 1
ATOM 1966 N N . GLU B 1 79 ? -2.988 0.205 -12.844 1 98.44 79 GLU B N 1
ATOM 1967 C CA . GLU B 1 79 ? -3.477 -1.169 -12.93 1 98.44 79 GLU B CA 1
ATOM 1968 C C . GLU B 1 79 ? -3.115 -1.961 -11.672 1 98.44 79 GLU B C 1
ATOM 1970 O O . GLU B 1 79 ? -3.943 -2.709 -11.148 1 98.44 79 GLU B O 1
ATOM 1975 N N . MET B 1 80 ? -1.861 -1.779 -11.227 1 98.69 80 MET B N 1
ATOM 1976 C CA . MET B 1 80 ? -1.469 -2.445 -9.984 1 98.69 80 MET B CA 1
ATOM 1977 C C . MET B 1 80 ? -2.395 -2.051 -8.836 1 98.69 80 MET B C 1
ATOM 1979 O O . MET B 1 80 ? -2.871 -2.91 -8.094 1 98.69 80 MET B O 1
ATOM 1983 N N . SER B 1 81 ? -2.621 -0.766 -8.734 1 98.56 81 SER B N 1
ATOM 1984 C CA . SER B 1 81 ? -3.484 -0.254 -7.672 1 98.56 81 SER B CA 1
ATOM 1985 C C . SER B 1 81 ? -4.891 -0.831 -7.777 1 98.56 81 SER B C 1
ATOM 1987 O O . SER B 1 81 ? -5.512 -1.158 -6.766 1 98.56 81 SER B O 1
ATOM 1989 N N . TYR B 1 82 ? -5.383 -0.902 -8.945 1 98.38 82 TYR B N 1
ATOM 1990 C CA . TYR B 1 82 ? -6.699 -1.491 -9.18 1 98.38 82 TYR B CA 1
ATOM 1991 C C . TYR B 1 82 ? -6.762 -2.912 -8.641 1 98.38 82 TYR B C 1
ATOM 1993 O O . TYR B 1 82 ? -7.703 -3.268 -7.922 1 98.38 82 TYR B O 1
ATOM 2001 N N . PHE B 1 83 ? -5.809 -3.715 -8.945 1 98.69 83 PHE B N 1
ATOM 2002 C CA . PHE B 1 83 ? -5.836 -5.121 -8.562 1 98.69 83 PHE B CA 1
ATOM 2003 C C . PHE B 1 83 ? -5.57 -5.285 -7.074 1 98.69 83 PHE B C 1
ATOM 2005 O O . PHE B 1 83 ? -6 -6.27 -6.465 1 98.69 83 PHE B O 1
ATOM 2012 N N . VAL B 1 84 ? -4.82 -4.328 -6.488 1 98.56 84 VAL B N 1
ATOM 2013 C CA . VAL B 1 84 ? -4.656 -4.348 -5.035 1 98.56 84 VAL B CA 1
ATOM 2014 C C . VAL B 1 84 ? -6.02 -4.195 -4.363 1 98.56 84 VAL B C 1
ATOM 2016 O O . VAL B 1 84 ? -6.371 -4.984 -3.48 1 98.56 84 VAL B O 1
ATOM 2019 N N . ARG B 1 85 ? -6.785 -3.232 -4.812 1 98.38 85 ARG B N 1
ATOM 2020 C CA . ARG B 1 85 ? -8.109 -3.021 -4.238 1 98.38 85 ARG B CA 1
ATOM 2021 C C . ARG B 1 85 ? -9.016 -4.219 -4.5 1 98.38 85 ARG B C 1
ATOM 2023 O O . ARG B 1 85 ? -9.734 -4.672 -3.604 1 98.38 85 ARG B O 1
ATOM 2030 N N . LEU B 1 86 ? -9.023 -4.715 -5.727 1 98.38 86 LEU B N 1
ATOM 2031 C CA . LEU B 1 86 ? -9.797 -5.898 -6.07 1 98.38 86 LEU B CA 1
ATOM 2032 C C . LEU B 1 86 ? -9.383 -7.09 -5.215 1 98.38 86 LEU B C 1
ATOM 2034 O O . LEU B 1 86 ? -10.227 -7.863 -4.762 1 98.38 86 LEU B O 1
ATOM 2038 N N . GLY B 1 87 ? -8.055 -7.215 -5.031 1 98.5 87 GLY B N 1
ATOM 2039 C CA . GLY B 1 87 ? -7.543 -8.297 -4.211 1 98.5 87 GLY B CA 1
ATOM 2040 C C . GLY B 1 87 ? -8.055 -8.258 -2.783 1 98.5 87 GLY B C 1
ATOM 2041 O O . GLY B 1 87 ? -8.391 -9.297 -2.207 1 98.5 87 GLY B O 1
ATOM 2042 N N . VAL B 1 88 ? -8.086 -7.109 -2.256 1 97.62 88 VAL B N 1
ATOM 2043 C CA . VAL B 1 88 ? -8.617 -6.938 -0.905 1 97.62 88 VAL B CA 1
ATOM 2044 C C . VAL B 1 88 ? -10.062 -7.41 -0.852 1 97.62 88 VAL B C 1
ATOM 2046 O O . VAL B 1 88 ? -10.445 -8.156 0.052 1 97.62 88 VAL B O 1
ATOM 2049 N N . LYS B 1 89 ? -10.859 -6.973 -1.789 1 97.69 89 LYS B N 1
ATOM 2050 C CA . LYS B 1 89 ? -12.258 -7.395 -1.872 1 97.69 89 LYS B CA 1
ATOM 2051 C C . LYS B 1 89 ? -12.367 -8.914 -1.944 1 97.69 89 LYS B C 1
ATOM 2053 O O . LYS B 1 89 ? -13.148 -9.523 -1.209 1 97.69 89 LYS B O 1
ATOM 2058 N N . ILE B 1 90 ? -11.609 -9.5 -2.791 1 98.06 90 ILE B N 1
ATOM 2059 C CA . ILE B 1 90 ? -11.664 -10.938 -3.039 1 98.06 90 ILE B CA 1
ATOM 2060 C C . ILE B 1 90 ? -11.258 -11.695 -1.774 1 98.06 90 ILE B C 1
ATOM 2062 O O . ILE B 1 90 ? -11.906 -12.68 -1.4 1 98.06 90 ILE B O 1
ATOM 2066 N N . LEU B 1 91 ? -10.195 -11.258 -1.106 1 97.19 91 LEU B N 1
ATOM 2067 C CA . LEU B 1 91 ? -9.742 -11.922 0.108 1 97.19 91 LEU B CA 1
ATOM 2068 C C . LEU B 1 91 ? -10.82 -11.898 1.184 1 97.19 91 LEU B C 1
ATOM 2070 O O . LEU B 1 91 ? -11.031 -12.891 1.882 1 97.19 91 LEU B O 1
ATOM 2074 N N . LYS B 1 92 ? -11.492 -10.852 1.265 1 95.25 92 LYS B N 1
ATOM 2075 C CA . LYS B 1 92 ? -12.539 -10.719 2.271 1 95.25 92 LYS B CA 1
ATOM 2076 C C . LYS B 1 92 ? -13.766 -11.547 1.896 1 95.25 92 LYS B C 1
ATOM 2078 O O . LYS B 1 92 ? -14.359 -12.211 2.75 1 95.25 92 LYS B O 1
ATOM 2083 N N . GLU B 1 93 ? -14.102 -11.547 0.664 1 95.69 93 GLU B N 1
ATOM 2084 C CA . GLU B 1 93 ? -15.344 -12.18 0.23 1 95.69 93 GLU B CA 1
ATOM 2085 C C . GLU B 1 93 ? -15.164 -13.68 0.03 1 95.69 93 GLU B C 1
ATOM 2087 O O . GLU B 1 93 ? -16.062 -14.461 0.363 1 95.69 93 GLU B O 1
ATOM 2092 N N . GLN B 1 94 ? -14.039 -14.086 -0.526 1 95.31 94 GLN B N 1
ATOM 2093 C CA . GLN B 1 94 ? -13.898 -15.469 -0.98 1 95.31 94 GLN B CA 1
ATOM 2094 C C . GLN B 1 94 ? -13.25 -16.328 0.09 1 95.31 94 GLN B C 1
ATOM 2096 O O . GLN B 1 94 ? -13.523 -17.531 0.181 1 95.31 94 GLN B O 1
ATOM 2101 N N . ILE B 1 95 ? -12.328 -15.773 0.875 1 92.44 95 ILE B N 1
ATOM 2102 C CA . ILE B 1 95 ? -11.703 -16.609 1.886 1 92.44 95 ILE B CA 1
ATOM 2103 C C . ILE B 1 95 ? -12.008 -16.062 3.277 1 92.44 95 ILE B C 1
ATOM 2105 O O . ILE B 1 95 ? -11.398 -16.484 4.266 1 92.44 95 ILE B O 1
ATOM 2109 N N . HIS B 1 96 ? -12.867 -15.086 3.342 1 92.88 96 HIS B N 1
ATOM 2110 C CA . HIS B 1 96 ? -13.5 -14.578 4.559 1 92.88 96 HIS B CA 1
ATOM 2111 C C . HIS B 1 96 ? -12.461 -14.031 5.527 1 92.88 96 HIS B C 1
ATOM 2113 O O . HIS B 1 96 ? -12.5 -14.328 6.723 1 92.88 96 HIS B O 1
ATOM 2119 N N . ALA B 1 97 ? -11.5 -13.344 4.941 1 92.56 97 ALA B N 1
ATOM 2120 C CA . ALA B 1 97 ? -10.547 -12.625 5.793 1 92.56 97 ALA B CA 1
ATOM 2121 C C . ALA B 1 97 ? -11.25 -11.516 6.578 1 92.56 97 ALA B C 1
ATOM 2123 O O . ALA B 1 97 ? -12.133 -10.836 6.055 1 92.56 97 ALA B O 1
ATOM 2124 N N . ASN B 1 98 ? -10.82 -11.281 7.879 1 90.5 98 ASN B N 1
ATOM 2125 C CA . ASN B 1 98 ? -11.344 -10.195 8.703 1 90.5 98 ASN B CA 1
ATOM 2126 C C . ASN B 1 98 ? -10.664 -8.867 8.375 1 90.5 98 ASN B C 1
ATOM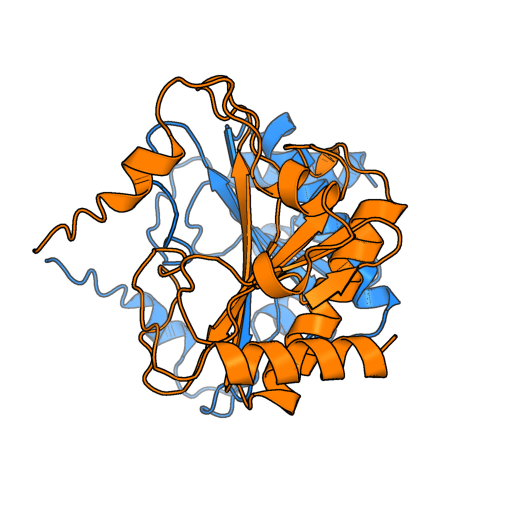 2128 O O . ASN B 1 98 ? -11.18 -7.801 8.711 1 90.5 98 ASN B O 1
ATOM 2132 N N . GLY B 1 99 ? -9.508 -8.93 7.836 1 90.94 99 GLY B N 1
ATOM 2133 C CA . GLY B 1 99 ? -8.711 -7.781 7.426 1 90.94 99 GLY B CA 1
ATOM 2134 C C . GLY B 1 99 ? -7.621 -8.133 6.434 1 90.94 99 GLY B C 1
ATOM 2135 O O . GLY B 1 99 ? -7.391 -9.312 6.148 1 90.94 99 GLY B O 1
ATOM 2136 N N . VAL B 1 100 ? -7.09 -7.164 5.859 1 93.25 100 VAL B N 1
ATOM 2137 C CA . VAL B 1 100 ? -5.992 -7.355 4.922 1 93.25 100 VAL B CA 1
ATOM 2138 C C . VAL B 1 100 ? -4.934 -6.277 5.137 1 93.25 100 VAL B C 1
ATOM 2140 O O . VAL B 1 100 ? -5.254 -5.086 5.211 1 93.25 100 VAL B O 1
ATOM 2143 N N . ASN B 1 101 ? -3.686 -6.691 5.32 1 91.38 101 ASN B N 1
ATOM 2144 C CA . ASN B 1 101 ? -2.564 -5.762 5.227 1 91.38 101 ASN B CA 1
ATOM 2145 C C . ASN B 1 101 ? -2.018 -5.684 3.805 1 91.38 101 ASN B C 1
ATOM 2147 O O . ASN B 1 101 ? -1.745 -6.711 3.182 1 91.38 101 ASN B O 1
ATOM 2151 N N . ILE B 1 102 ? -1.971 -4.449 3.322 1 95.75 102 ILE B N 1
ATOM 2152 C CA . ILE B 1 102 ? -1.348 -4.27 2.016 1 95.75 102 ILE B CA 1
ATOM 2153 C C . ILE B 1 102 ? -0.124 -3.367 2.146 1 95.75 102 ILE B C 1
ATOM 2155 O O . ILE B 1 102 ? -0.101 -2.461 2.982 1 95.75 102 ILE B O 1
ATOM 2159 N N . GLY B 1 103 ? 0.898 -3.688 1.314 1 93.88 103 GLY B N 1
ATOM 2160 C CA . GLY B 1 103 ? 2.021 -2.768 1.387 1 93.88 103 GLY B CA 1
ATOM 2161 C C . GLY B 1 103 ? 3.188 -3.178 0.507 1 93.88 103 GLY B C 1
ATOM 2162 O O . GLY B 1 103 ? 3.119 -4.191 -0.189 1 93.88 103 GLY B O 1
ATOM 2163 N N . MET B 1 104 ? 4.176 -2.303 0.426 1 93.44 104 MET B N 1
ATOM 2164 C CA . MET B 1 104 ? 5.453 -2.488 -0.258 1 93.44 104 MET B CA 1
ATOM 2165 C C . MET B 1 104 ? 6.613 -2.035 0.623 1 93.44 104 MET B C 1
ATOM 2167 O O . MET B 1 104 ? 6.477 -1.084 1.395 1 93.44 104 MET B O 1
ATOM 2171 N N . ASN B 1 105 ? 7.605 -2.783 0.493 1 88.81 105 ASN B N 1
ATOM 2172 C CA . ASN B 1 105 ? 8.891 -2.32 1.001 1 88.81 105 ASN B CA 1
ATOM 2173 C C . ASN B 1 105 ? 9.797 -1.833 -0.128 1 88.81 105 ASN B C 1
ATOM 2175 O O . ASN B 1 105 ? 10.328 -2.637 -0.896 1 88.81 105 ASN B O 1
ATOM 2179 N N . LEU B 1 106 ? 9.961 -0.5 -0.155 1 90.88 106 LEU B N 1
ATOM 2180 C CA . LEU B 1 106 ? 10.664 0.089 -1.29 1 90.88 106 LEU B CA 1
ATOM 2181 C C . LEU B 1 106 ? 12.055 0.562 -0.883 1 90.88 106 LEU B C 1
ATOM 2183 O O . LEU B 1 106 ? 12.234 1.103 0.21 1 90.88 106 LEU B O 1
ATOM 2187 N N . SER B 1 107 ? 13.023 0.241 -1.629 1 81.75 107 SER B N 1
ATOM 2188 C CA . SER B 1 107 ? 14.391 0.671 -1.359 1 81.75 107 SER B CA 1
ATOM 2189 C C . SER B 1 107 ? 14.844 1.729 -2.361 1 81.75 107 SER B C 1
ATOM 2191 O O . SER B 1 107 ? 14.219 1.914 -3.404 1 81.75 107 SER B O 1
ATOM 2193 N N . LYS B 1 108 ? 15.695 2.623 -1.899 1 66.75 108 LYS B N 1
ATOM 2194 C CA . LYS B 1 108 ? 16.328 3.508 -2.873 1 66.75 108 LYS B CA 1
ATOM 2195 C C . LYS B 1 108 ? 17.297 2.736 -3.771 1 66.75 108 LYS B C 1
ATOM 2197 O O . LYS B 1 108 ? 17.328 2.957 -4.984 1 66.75 108 LYS B O 1
ATOM 2202 N N . ASP B 1 109 ? 18.234 2.162 -3.156 1 62 109 ASP B N 1
ATOM 2203 C CA . ASP B 1 109 ? 19.234 1.35 -3.855 1 62 109 ASP B CA 1
ATOM 2204 C C . ASP B 1 109 ? 19.531 0.061 -3.092 1 62 109 ASP B C 1
ATOM 2206 O O . ASP B 1 109 ? 19.859 0.098 -1.904 1 62 109 ASP B O 1
ATOM 2210 N N . ALA B 1 110 ? 18.828 -1.071 -3.354 1 52.25 110 ALA B N 1
ATOM 2211 C CA . ALA B 1 110 ? 19.141 -2.258 -2.562 1 52.25 110 ALA B CA 1
ATOM 2212 C C . ALA B 1 110 ? 20.641 -2.51 -2.525 1 52.25 110 ALA B C 1
ATOM 2214 O O . ALA B 1 110 ? 21.125 -3.312 -1.724 1 52.25 110 ALA B O 1
ATOM 2215 N N . GLY B 1 111 ? 21.281 -1.562 -2.471 1 44.53 111 GLY B N 1
ATOM 2216 C CA . GLY B 1 111 ? 22.734 -1.631 -2.387 1 44.53 111 GLY B CA 1
ATOM 2217 C C . GLY B 1 111 ? 23.312 -2.885 -3.018 1 44.53 111 GLY B C 1
ATOM 2218 O O . GLY B 1 111 ? 24.5 -2.943 -3.318 1 44.53 111 GLY B O 1
ATOM 2219 N N . ALA B 1 112 ? 22.859 -4.078 -2.684 1 46.16 112 ALA B N 1
ATOM 2220 C CA . ALA B 1 112 ? 23.672 -5.242 -3.014 1 46.16 112 ALA B CA 1
ATOM 2221 C C . ALA B 1 112 ? 23.594 -5.555 -4.508 1 46.16 112 ALA B C 1
ATOM 2223 O O . ALA B 1 112 ? 23.875 -6.684 -4.926 1 46.16 112 ALA B O 1
ATOM 2224 N N . GLY B 1 113 ? 23.328 -4.539 -5.312 1 46.47 113 GLY B N 1
ATOM 2225 C CA . GLY B 1 113 ? 23.406 -4.84 -6.73 1 46.47 113 GLY B CA 1
ATOM 2226 C C . GLY B 1 113 ? 22.188 -5.555 -7.262 1 46.47 113 GLY B C 1
ATOM 2227 O O . GLY B 1 113 ? 22.062 -5.77 -8.469 1 46.47 113 GLY B O 1
ATOM 2228 N N . ILE B 1 114 ? 21.516 -6.133 -6.469 1 52.22 114 ILE B N 1
ATOM 2229 C CA . ILE B 1 114 ? 20.375 -6.809 -7.059 1 52.22 114 ILE B CA 1
ATOM 2230 C C . ILE B 1 114 ? 19.125 -5.953 -6.875 1 52.22 114 ILE B C 1
ATOM 2232 O O . ILE B 1 114 ? 18.719 -5.668 -5.746 1 52.22 114 ILE B O 1
ATOM 2236 N N . ALA B 1 115 ? 18.766 -5.285 -7.973 1 59.28 115 ALA B N 1
ATOM 2237 C CA . ALA B 1 115 ? 17.531 -4.516 -7.992 1 59.28 115 ALA B CA 1
ATOM 2238 C C . ALA B 1 115 ? 16.328 -5.395 -7.656 1 59.28 115 ALA B C 1
ATOM 2240 O O . ALA B 1 115 ? 16.203 -6.512 -8.172 1 59.28 115 ALA B O 1
ATOM 2241 N N . PHE B 1 116 ? 15.609 -4.891 -6.715 1 84.62 116 PHE B N 1
ATOM 2242 C CA . PHE B 1 116 ? 14.422 -5.641 -6.336 1 84.62 116 PHE B CA 1
ATOM 2243 C C . PHE B 1 116 ? 13.258 -5.328 -7.273 1 84.62 116 PHE B C 1
ATOM 2245 O O . PHE B 1 116 ? 13.195 -4.242 -7.855 1 84.62 116 PHE B O 1
ATOM 2252 N N . HIS B 1 117 ? 12.633 -6.297 -7.723 1 93.44 117 HIS B N 1
ATOM 2253 C CA . HIS B 1 117 ? 11.375 -6.168 -8.445 1 93.44 117 HIS B CA 1
ATOM 2254 C C . HIS B 1 117 ? 10.242 -5.73 -7.512 1 93.44 117 HIS B C 1
ATOM 2256 O O . HIS B 1 117 ? 9.867 -6.469 -6.602 1 93.44 117 HIS B O 1
ATOM 2262 N N . CYS B 1 118 ? 9.852 -4.445 -7.699 1 95.31 118 CYS B N 1
ATOM 2263 C CA . CYS B 1 118 ? 8.852 -3.926 -6.77 1 95.31 118 CYS B CA 1
ATOM 2264 C C . CYS B 1 118 ? 7.59 -4.777 -6.793 1 95.31 118 CYS B C 1
ATOM 2266 O O . CYS B 1 118 ? 7.227 -5.328 -7.832 1 95.31 118 CYS B O 1
ATOM 2268 N N . HIS B 1 119 ? 6.945 -4.934 -5.648 1 96.06 119 HIS B N 1
ATOM 2269 C CA . HIS B 1 119 ? 5.73 -5.73 -5.555 1 96.06 119 HIS B CA 1
ATOM 2270 C C . HIS B 1 119 ? 4.914 -5.348 -4.32 1 96.06 119 HIS B C 1
ATOM 2272 O O . HIS B 1 119 ? 5.48 -4.992 -3.285 1 96.06 119 HIS B O 1
ATOM 2278 N N . TYR B 1 120 ? 3.59 -5.387 -4.48 1 96.75 120 TYR B N 1
ATOM 2279 C CA . TYR B 1 120 ? 2.674 -5.246 -3.354 1 96.75 120 TYR B CA 1
ATOM 2280 C C . TYR B 1 120 ? 2.484 -6.578 -2.635 1 96.75 120 TYR B C 1
ATOM 2282 O O . TYR B 1 120 ? 2.346 -7.621 -3.277 1 96.75 120 TYR B O 1
ATOM 2290 N N . HIS B 1 121 ? 2.443 -6.527 -1.349 1 95.19 121 HIS B N 1
ATOM 2291 C CA . HIS B 1 121 ? 1.957 -7.645 -0.544 1 95.19 121 HIS B CA 1
ATOM 2292 C C . HIS B 1 121 ? 0.5 -7.438 -0.143 1 95.19 121 HIS B C 1
ATOM 2294 O O . HIS B 1 121 ? 0.11 -6.34 0.256 1 95.19 121 HIS B O 1
ATOM 2300 N N . LEU B 1 122 ? -0.277 -8.422 -0.287 1 96.5 122 LEU B N 1
ATOM 2301 C CA . LEU B 1 122 ? -1.598 -8.516 0.326 1 96.5 122 LEU B CA 1
ATOM 2302 C C . LEU B 1 122 ? -1.671 -9.703 1.282 1 96.5 122 LEU B C 1
ATOM 2304 O O . LEU B 1 122 ? -1.588 -10.859 0.855 1 96.5 122 LEU B O 1
ATOM 2308 N N . VAL B 1 123 ? -1.829 -9.383 2.566 1 92.94 123 VAL B N 1
ATOM 2309 C CA . VAL B 1 123 ? -1.788 -10.406 3.607 1 92.94 123 VAL B CA 1
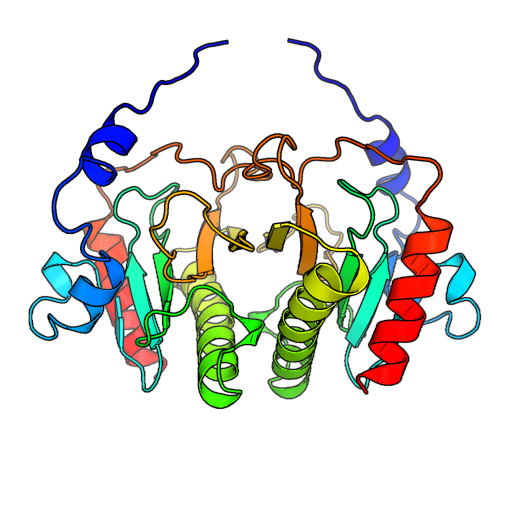ATOM 2310 C C . VAL B 1 123 ? -3.121 -10.445 4.352 1 92.94 123 VAL B C 1
ATOM 2312 O O . VAL B 1 123 ? -3.408 -9.57 5.168 1 92.94 123 VAL B O 1
ATOM 2315 N N . PRO B 1 124 ? -3.936 -11.438 4.098 1 94.06 124 PRO B N 1
ATOM 2316 C CA . PRO B 1 124 ? -5.184 -11.539 4.855 1 94.06 124 PRO B CA 1
ATOM 2317 C C . PRO B 1 124 ? -4.957 -11.844 6.336 1 94.06 124 PRO B C 1
ATOM 2319 O O . PRO B 1 124 ? -4 -12.539 6.688 1 94.06 124 PRO B O 1
ATOM 2322 N N . ARG B 1 125 ? -5.84 -11.305 7.066 1 89.5 125 ARG B N 1
ATOM 2323 C CA . ARG B 1 125 ? -5.77 -11.453 8.516 1 89.5 125 ARG B CA 1
ATOM 2324 C C . ARG B 1 125 ? -7.09 -11.977 9.078 1 89.5 125 ARG B C 1
ATOM 2326 O O . ARG B 1 125 ? -8.156 -11.672 8.539 1 89.5 125 ARG B O 1
ATOM 2333 N N . TRP B 1 126 ? -6.988 -12.781 10.117 1 85.31 126 TRP B N 1
ATOM 2334 C CA . TRP B 1 126 ? -8.156 -13.258 10.844 1 85.31 126 TRP B CA 1
ATOM 2335 C C . TRP B 1 126 ? -8.031 -12.961 12.336 1 85.31 126 TRP B C 1
ATOM 2337 O O . TRP B 1 126 ? -6.938 -12.664 12.82 1 85.31 126 TRP B O 1
ATOM 2347 N N . SER B 1 127 ? -9.266 -12.977 12.93 1 73.38 127 SER B N 1
ATOM 2348 C CA . SER B 1 127 ? -9.289 -12.758 14.367 1 73.38 127 SER B CA 1
ATOM 2349 C C . SER B 1 127 ? -8.344 -13.711 15.094 1 73.38 127 SER B C 1
ATOM 2351 O O . SER B 1 127 ? -8.305 -14.906 14.781 1 73.38 127 SER B O 1
ATOM 2353 N N . GLY B 1 128 ? -7.512 -13.234 16.078 1 64 128 GLY B N 1
ATOM 2354 C CA . GLY B 1 128 ? -6.594 -14.055 16.844 1 64 128 GLY B CA 1
ATOM 2355 C C . GLY B 1 128 ? -5.195 -14.094 16.266 1 64 128 GLY B C 1
ATOM 2356 O O . GLY B 1 128 ? -4.27 -14.617 16.891 1 64 128 GLY B O 1
ATOM 2357 N N . ASP B 1 129 ? -5.246 -13.789 14.953 1 57.75 129 ASP B N 1
ATOM 2358 C CA . ASP B 1 129 ? -3.906 -13.734 14.383 1 57.75 129 ASP B CA 1
ATOM 2359 C C . ASP B 1 129 ? -3.115 -12.562 14.945 1 57.75 129 ASP B C 1
ATOM 2361 O O . ASP B 1 129 ? -3.699 -11.555 15.359 1 57.75 129 ASP B O 1
ATOM 2365 N N . THR B 1 130 ? -2.031 -12.75 15.484 1 47.16 130 THR B N 1
ATOM 2366 C CA . THR B 1 130 ? -1.191 -11.68 16 1 47.16 130 THR B CA 1
ATOM 2367 C C . THR B 1 130 ? -1.148 -10.508 15.023 1 47.16 130 THR B C 1
ATOM 2369 O O . THR B 1 130 ? -1.117 -10.703 13.805 1 47.16 130 THR B O 1
ATOM 2372 N N . ASN B 1 131 ? -1.73 -9.414 15.445 1 44.31 131 ASN B N 1
ATOM 2373 C CA . ASN B 1 131 ? -1.766 -8.141 14.727 1 44.31 131 ASN B CA 1
ATOM 2374 C C . ASN B 1 131 ? -0.507 -7.941 13.883 1 44.31 131 ASN B C 1
ATOM 2376 O O . ASN B 1 131 ? 0.609 -8.031 14.398 1 44.31 131 ASN B O 1
ATOM 2380 N N . PHE B 1 132 ? -0.574 -8.375 12.703 1 42.03 132 PHE B N 1
ATOM 2381 C CA . PHE B 1 132 ? 0.505 -8.336 11.727 1 42.03 132 PHE B CA 1
ATOM 2382 C C . PHE B 1 132 ? 1.02 -6.91 11.547 1 42.03 132 PHE B C 1
ATOM 2384 O O . PHE B 1 132 ? 1.329 -6.492 10.43 1 42.03 132 PHE B O 1
ATOM 2391 N N . ILE B 1 133 ? 0.842 -6.121 12.5 1 39.78 133 ILE B N 1
ATOM 2392 C CA . ILE B 1 133 ? 1.59 -4.938 12.086 1 39.78 133 ILE B CA 1
ATOM 2393 C C . ILE B 1 133 ? 2.906 -5.363 11.438 1 39.78 133 ILE B C 1
ATOM 2395 O O . ILE B 1 133 ? 3.314 -4.793 10.422 1 39.78 133 ILE B O 1
ATOM 2399 N N . THR B 1 134 ? 3.738 -6.082 12.289 1 40.19 134 THR B N 1
ATOM 2400 C CA . THR B 1 134 ? 5.152 -6.355 12.062 1 40.19 134 THR B CA 1
ATOM 2401 C C . THR B 1 134 ? 5.336 -7.359 10.93 1 40.19 134 THR B C 1
ATOM 2403 O O . THR B 1 134 ? 6.461 -7.762 10.625 1 40.19 134 THR B O 1
ATOM 2406 N N . THR B 1 135 ? 4.266 -8.078 10.633 1 41.75 135 THR B N 1
ATOM 2407 C CA . THR B 1 135 ? 4.551 -9.453 10.219 1 41.75 135 THR B CA 1
ATOM 2408 C C . THR B 1 135 ? 5.105 -9.484 8.797 1 41.75 135 THR B C 1
ATOM 2410 O O . THR B 1 135 ? 5.156 -10.547 8.172 1 41.75 135 THR B O 1
ATOM 2413 N N . ILE B 1 136 ? 5.078 -8.281 8.109 1 41.53 136 ILE B N 1
ATOM 2414 C CA . ILE B 1 136 ? 5.551 -8.883 6.863 1 41.53 136 ILE B CA 1
ATOM 2415 C C . ILE B 1 136 ? 6.703 -9.836 7.156 1 41.53 136 ILE B C 1
ATOM 2417 O O . ILE B 1 136 ? 7.371 -10.312 6.234 1 41.53 136 ILE B O 1
ATOM 2421 N N . GLY B 1 137 ? 7.039 -9.898 8.461 1 36.62 137 GLY B N 1
ATOM 2422 C CA . GLY B 1 137 ? 8.023 -10.945 8.664 1 36.62 137 GLY B CA 1
ATOM 2423 C C . GLY B 1 137 ? 7.449 -12.344 8.516 1 36.62 137 GLY B C 1
ATOM 2424 O O . GLY B 1 137 ? 6.227 -12.516 8.516 1 36.62 137 GLY B O 1
ATOM 2425 N N . GLU B 1 138 ? 8.219 -13.383 8.109 1 40.53 138 GLU B N 1
ATOM 2426 C CA . GLU B 1 138 ? 8.133 -14.727 7.543 1 40.53 138 GLU B CA 1
ATOM 2427 C C . GLU B 1 138 ? 7.457 -15.688 8.516 1 40.53 138 GLU B C 1
ATOM 2429 O O . GLU B 1 138 ? 7.988 -16.766 8.805 1 40.53 138 GLU B O 1
ATOM 2434 N N . THR B 1 139 ? 6.602 -15.297 9.516 1 38.97 139 THR B N 1
ATOM 2435 C CA . THR B 1 139 ? 6.215 -16.562 10.148 1 38.97 139 THR B CA 1
ATOM 2436 C C . THR B 1 139 ? 5.16 -17.281 9.32 1 38.97 139 THR B C 1
ATOM 2438 O O . THR B 1 139 ? 4.199 -16.672 8.852 1 38.97 139 THR B O 1
ATOM 2441 N N . ARG B 1 140 ? 5.531 -18.578 8.914 1 45.19 140 ARG B N 1
ATOM 2442 C CA . ARG B 1 140 ? 4.844 -19.531 8.039 1 45.19 140 ARG B CA 1
ATOM 2443 C C . ARG B 1 140 ? 3.664 -20.172 8.75 1 45.19 140 ARG B C 1
ATOM 2445 O O . ARG B 1 140 ? 3.807 -20.688 9.859 1 45.19 140 ARG B O 1
ATOM 2452 N N . VAL B 1 141 ? 2.449 -19.734 8.766 1 45.75 141 VAL B N 1
ATOM 2453 C CA . VAL B 1 141 ? 1.427 -20.703 9.148 1 45.75 141 VAL B CA 1
ATOM 2454 C C . VAL B 1 141 ? 0.908 -21.422 7.906 1 45.75 141 VAL B C 1
ATOM 2456 O O . VAL B 1 141 ? 0.327 -20.797 7.016 1 45.75 141 VAL B O 1
ATOM 2459 N N . CYS B 1 142 ? 1.798 -22.188 7.195 1 46.19 142 CYS B N 1
ATOM 2460 C CA . CYS B 1 142 ? 1.248 -22.812 6 1 46.19 142 CYS B CA 1
ATOM 2461 C C . CYS B 1 142 ? 0.356 -24 6.363 1 46.19 142 CYS B C 1
ATOM 2463 O O . CYS B 1 142 ? 0.829 -24.984 6.918 1 46.19 142 CYS B O 1
ATOM 2465 N N . GLY B 1 143 ? -0.772 -23.812 6.766 1 49.47 143 GLY B N 1
ATOM 2466 C CA . GLY B 1 143 ? -1.589 -25.016 6.895 1 49.47 143 GLY B CA 1
ATOM 2467 C C . GLY B 1 143 ? -1.957 -25.641 5.559 1 49.47 143 GLY B C 1
ATOM 2468 O O . GLY B 1 143 ? -1.634 -25.078 4.504 1 49.47 143 GLY B O 1
ATOM 2469 N N . THR B 1 144 ? -2.426 -27 5.461 1 54.44 144 THR B N 1
ATOM 2470 C CA . THR B 1 144 ? -2.889 -27.953 4.461 1 54.44 144 THR B CA 1
ATOM 2471 C C . THR B 1 144 ? -3.803 -27.266 3.445 1 54.44 144 THR B C 1
ATOM 2473 O O . THR B 1 144 ? -4.039 -27.812 2.361 1 54.44 144 THR B O 1
ATOM 2476 N N . ASN B 1 145 ? -4.059 -25.922 3.5 1 78.88 145 ASN B N 1
ATOM 2477 C CA . ASN B 1 145 ? -5.172 -25.344 2.744 1 78.88 145 ASN B CA 1
ATOM 2478 C C . ASN B 1 145 ? -4.688 -24.281 1.756 1 78.88 145 ASN B C 1
ATOM 2480 O O . ASN B 1 145 ? -5.492 -23.516 1.229 1 78.88 145 ASN B O 1
ATOM 2484 N N . ILE B 1 146 ? -3.477 -24.5 1.261 1 84.88 146 ILE B N 1
ATOM 2485 C CA . ILE B 1 146 ? -2.955 -23.469 0.38 1 84.88 146 ILE B CA 1
ATOM 2486 C C . ILE B 1 146 ? -3.447 -23.703 -1.046 1 84.88 146 ILE B C 1
ATOM 2488 O O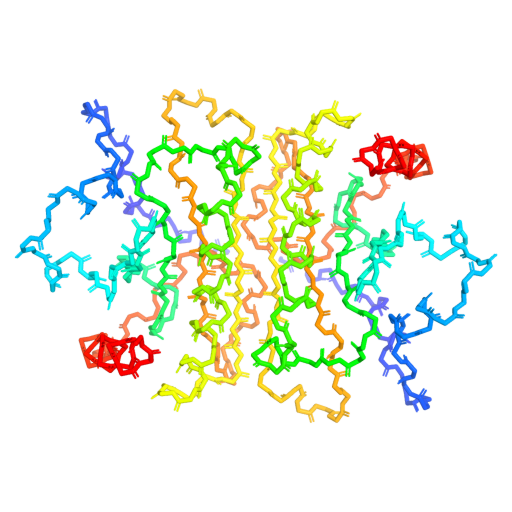 . ILE B 1 146 ? -3.807 -22.75 -1.75 1 84.88 146 ILE B O 1
ATOM 2492 N N . GLU B 1 147 ? -3.533 -24.969 -1.404 1 88.31 147 GLU B N 1
ATOM 2493 C CA . GLU B 1 147 ? -3.988 -25.297 -2.754 1 88.31 147 GLU B CA 1
ATOM 2494 C C . GLU B 1 147 ? -5.449 -24.906 -2.953 1 88.31 147 GLU B C 1
ATOM 2496 O O . GLU B 1 147 ? -5.82 -24.375 -4.004 1 88.31 147 GLU B O 1
ATOM 2501 N N . GLN B 1 148 ? -6.176 -25.219 -2.023 1 92.69 148 GLN B N 1
ATOM 2502 C CA . GLN B 1 148 ? -7.586 -24.859 -2.104 1 92.69 148 GLN B CA 1
ATOM 2503 C C . GLN B 1 148 ? -7.75 -23.344 -2.184 1 92.69 148 GLN B C 1
ATOM 2505 O O . GLN B 1 148 ? -8.562 -22.844 -2.963 1 92.69 148 GLN B O 1
ATOM 2510 N N . VAL B 1 149 ? -7.031 -22.672 -1.378 1 94.56 149 VAL B N 1
ATOM 2511 C CA . VAL B 1 149 ? -7.094 -21.219 -1.378 1 94.56 149 VAL B CA 1
ATOM 2512 C C . VAL B 1 149 ? -6.633 -20.688 -2.732 1 94.56 149 VAL B C 1
ATOM 2514 O O . VAL B 1 149 ? -7.238 -19.75 -3.279 1 94.56 149 VAL B O 1
ATOM 2517 N N . TYR B 1 150 ? -5.617 -21.328 -3.25 1 95.81 150 TYR B N 1
ATOM 2518 C CA . TYR B 1 150 ? -5.125 -20.953 -4.57 1 95.81 150 TYR B CA 1
ATOM 2519 C C . TYR B 1 150 ? -6.234 -21.062 -5.613 1 95.81 150 TYR B C 1
ATOM 2521 O O . TYR B 1 150 ? -6.48 -20.109 -6.359 1 95.81 150 TYR B O 1
ATOM 2529 N N . GLN B 1 151 ? -6.871 -22.125 -5.633 1 96.12 151 GLN B N 1
ATOM 2530 C CA . GLN B 1 151 ? -7.926 -22.359 -6.617 1 96.12 151 GLN B CA 1
ATOM 2531 C C . GLN B 1 151 ? -9.062 -21.359 -6.438 1 96.12 151 GLN B C 1
ATOM 2533 O O . GLN B 1 151 ? -9.625 -20.859 -7.418 1 96.12 151 GLN B O 1
ATOM 2538 N N . LYS B 1 152 ? -9.414 -21.062 -5.262 1 96.56 152 LYS B N 1
ATOM 2539 C CA . LYS B 1 152 ? -10.453 -20.078 -4.984 1 96.56 152 LYS B CA 1
ATOM 2540 C C . LYS B 1 152 ? -10.062 -18.703 -5.516 1 96.56 152 LYS B C 1
ATOM 2542 O O . LYS B 1 152 ? -10.891 -18 -6.105 1 96.56 152 LYS B O 1
ATOM 2547 N N . LEU B 1 153 ? -8.852 -18.375 -5.289 1 97.94 153 LEU B N 1
ATOM 2548 C CA . LEU B 1 153 ? -8.383 -17.062 -5.734 1 97.94 153 LEU B CA 1
ATOM 2549 C C . LEU B 1 153 ? -8.344 -17 -7.258 1 97.94 153 LEU B C 1
ATOM 2551 O O . LEU B 1 153 ? -8.758 -15.992 -7.848 1 97.94 153 LEU B O 1
ATOM 2555 N N . VAL B 1 154 ? -7.832 -18.031 -7.875 1 98 154 VAL B N 1
ATOM 2556 C CA . VAL B 1 154 ? -7.773 -18.078 -9.336 1 98 154 VAL B CA 1
ATOM 2557 C C . VAL B 1 154 ? -9.172 -17.891 -9.914 1 98 154 VAL B C 1
ATOM 2559 O O . VAL B 1 154 ? -9.375 -17.062 -10.812 1 98 154 VAL B O 1
ATOM 2562 N N . LEU B 1 155 ? -10.078 -18.594 -9.383 1 97.88 155 LEU B N 1
ATOM 2563 C CA . LEU B 1 155 ? -11.453 -18.531 -9.867 1 97.88 155 LEU B CA 1
ATOM 2564 C C . LEU B 1 155 ? -12.055 -17.156 -9.617 1 97.88 155 LEU B C 1
ATOM 2566 O O . LEU B 1 155 ? -12.742 -16.594 -10.477 1 97.88 155 LEU B O 1
ATOM 2570 N N . ALA B 1 156 ? -11.812 -16.594 -8.492 1 98.19 156 ALA B N 1
ATOM 2571 C CA . ALA B 1 156 ? -12.367 -15.305 -8.125 1 98.19 156 ALA B CA 1
ATOM 2572 C C . ALA B 1 156 ? -11.844 -14.203 -9.047 1 98.19 156 ALA B C 1
ATOM 2574 O O . ALA B 1 156 ? -12.602 -13.344 -9.492 1 98.19 156 ALA B O 1
ATOM 2575 N N . PHE B 1 157 ? -10.539 -14.195 -9.281 1 98.31 157 PHE B N 1
ATOM 2576 C CA . PHE B 1 157 ? -9.977 -13.18 -10.164 1 98.31 157 PHE B CA 1
ATOM 2577 C C . PHE B 1 157 ? -10.477 -13.367 -11.594 1 98.31 157 PHE B C 1
ATOM 2579 O O . PHE B 1 157 ? -10.695 -12.383 -12.312 1 98.31 157 PHE B O 1
ATOM 2586 N N . LYS B 1 158 ? -10.609 -14.625 -12.016 1 97.12 158 LYS B N 1
ATOM 2587 C CA . LYS B 1 158 ? -11.141 -14.906 -13.344 1 97.12 158 LYS B CA 1
ATOM 2588 C C . LYS B 1 158 ? -12.555 -14.359 -13.5 1 97.12 158 LYS B C 1
ATOM 2590 O O . LYS B 1 158 ? -12.898 -13.789 -14.531 1 97.12 158 LYS B O 1
ATOM 2595 N N . ASN B 1 159 ? -13.344 -14.477 -12.469 1 96.38 159 ASN B N 1
ATOM 2596 C CA . ASN B 1 159 ? -14.734 -14.055 -12.508 1 96.38 159 ASN B CA 1
ATOM 2597 C C . ASN B 1 159 ? -14.867 -12.539 -12.391 1 96.38 159 ASN B C 1
ATOM 2599 O O . ASN B 1 159 ? -15.891 -11.961 -12.766 1 96.38 159 ASN B O 1
ATOM 2603 N N . ALA B 1 160 ? -13.914 -11.906 -11.805 1 92.62 160 ALA B N 1
ATOM 2604 C CA . ALA B 1 160 ? -13.969 -10.461 -11.578 1 92.62 160 ALA B CA 1
ATOM 2605 C C . ALA B 1 160 ? -13.516 -9.688 -12.812 1 92.62 160 ALA B C 1
ATOM 2607 O O . ALA B 1 160 ? -13.773 -8.492 -12.93 1 92.62 160 ALA B O 1
ATOM 2608 N N . GLN B 1 161 ? -12.703 -10.25 -13.656 1 81.5 161 GLN B N 1
ATOM 2609 C CA . GLN B 1 161 ? -12.234 -9.594 -14.867 1 81.5 161 GLN B CA 1
ATOM 2610 C C . GLN B 1 161 ? -13.281 -9.68 -15.984 1 81.5 161 GLN B C 1
ATOM 2612 O O . GLN B 1 161 ? -14.062 -10.633 -16.031 1 81.5 161 GLN B O 1
#

Sequence (322 aa):
MQYLYAPWRSEYFEKVKSICPFCDCANKIKSDEELGVIFRAKHCFGVMNRYPYSAGHFMVIPYIHEEHIENLSDEIWQEMSYFVRLGVKILKEQIHANGVNIGMNLSKDAGAGIAFHCHYHLVPRWSGDTNFITTIGETRVCGTNIEQVYQKLVLAFKNAQMQYLYAPWRSEYFEKVKSICPFCDCANKIKSDEELGVIFRAKHCFGVMNRYPYSAGHFMVIPYIHEEHIENLSDEIWQEMSYFVRLGVKILKEQIHANGVNIGMNLSKDAGAGIAFHCHYHLVPRWSGDTNFITTIGETRVCGTNIEQVYQKLVLAFKNAQ

Radius of gyration: 19.43 Å; Cα contacts (8 Å, |Δi|>4): 542; chains: 2; bounding box: 44×55×46 Å

Secondary structure (DSSP, 8-state):
------THHHHHTSSS----HHHHHHH-TT-HHHHTEEEE-SSEEEEE-SS-SSTT-EEEEESS--S-GGGS-HHHHHHHHHHHHHHHHHHHHHS--SEEEEEEEEES--SSS------EEEEEE-TTS--TTSTTS------TTHHHHHHHHHHHHHHH-/------THHHHHTSSS----HHHHHHH-TT-HHHHTEEEE-SSEEEEE-SS-SSTT-EEEEESS--S-GGGS-HHHHHHHHHHHHHHHHHHHHHS--SEEEEEEEEES--SSS------EEEEEE-TTS--TTSTTS------TTHHHHHHHHHHHHHHH-

Nearest PDB structures (foldseek):
  3ano-assembly1_B-2  TM=8.524E-01  e=3.511E-13  Mycobacterium tuberculosis H37Rv
  6af2-assembly1_B-2  TM=8.539E-01  e=4.475E-13  Mycobacterium avium
  3wo5-assembly1_B-2  TM=8.525E-01  e=1.181E-12  Mycobacterium tuberculosis
  3wo5-assembly1_A-2  TM=8.519E-01  e=3.117E-12  Mycobacterium tuberculosis
  6af2-assembly1_D-2  TM=8.598E-01  e=1.336E-11  Mycobacterium avium

pLDDT: mean 80.45, std 23.7, range [19.19, 98.69]

InterPro domains:
  IPR011146 HIT-like domain [PF01230] (37-125)
  IPR011146 HIT-like domain [PS51084] (24-132)
  IPR036265 HIT-like superfamily [G3DSA:3.30.428.10] (1-161)
  IPR036265 HIT-like superfamily [SSF54197] (1-151)
  IPR039383 FHIT family [cd01275] (20-148)
  IPR052908 AP-4-A phosphorylase [PTHR42997] (1-159)

Organism: Campylobacter jejuni subsp. jejuni serotype O:2 (strain ATCC 700819 / NCTC 11168) (NCBI:txid192222)